Protein AF-A0A0G1XEK3-F1 (afdb_monomer)

Solvent-accessible surface area (backbone atoms only — not comparable to full-atom values): 12224 Å² total; per-residue (Å²): 135,78,87,77,74,72,59,85,31,57,72,28,75,75,53,71,53,85,56,25,39,34,31,36,17,42,68,18,46,36,40,68,49,32,48,51,49,47,54,54,56,65,70,50,75,64,71,85,76,84,85,78,85,91,75,97,82,82,87,83,89,80,87,77,75,81,71,88,78,70,50,39,30,34,36,35,28,33,24,29,62,81,84,71,80,51,66,65,38,64,69,46,43,75,76,37,37,36,31,37,31,34,32,60,35,65,28,35,57,47,50,52,64,80,41,51,82,59,68,56,83,59,74,87,79,74,68,72,90,79,58,90,80,84,86,81,90,85,88,88,85,92,78,100,68,84,70,50,43,60,44,79,28,82,40,72,61,53,38,50,53,53,48,61,68,76,52,47,71,72,21,30,44,37,37,33,25,32,25,38,41,67,55,100,87,25,88,33,49,62,54,46,37,53,50,49,52,61,53,59,72,75,108

Foldseek 3Di:
DDDPQDDQQCQHFQDADQQATEGGNLVQAALVSVLVSLVVVLVVLPDPPPDDDDDDPPPDDPPPDPVNQDQQEEEEAEDEDPPHDNPVSVVRCVRRHLEYEYADDNVVVVCCVVCVVLVDAPDPPDDPVVDDDDDDDDDDDDDDDGRYYYHYDHDPLVSVVVSVVPHDNSHYYYYNHNRFPPDDHAPGSVRVSVVNSVSVVVD

Radius of gyration: 18.72 Å; Cα contacts (8 Å, |Δi|>4): 302; chains: 1; bounding box: 53×63×35 Å

Structure (mmCIF, N/CA/C/O backbone):
data_AF-A0A0G1XEK3-F1
#
_entry.id   AF-A0A0G1XEK3-F1
#
loop_
_atom_site.group_PDB
_atom_site.id
_atom_site.type_symbol
_atom_site.label_atom_id
_atom_site.label_alt_id
_atom_site.label_comp_id
_atom_site.label_asym_id
_atom_site.label_entity_id
_atom_site.label_seq_id
_atom_site.pdbx_PDB_ins_code
_atom_site.Cartn_x
_atom_site.Cartn_y
_atom_site.Cartn_z
_atom_site.occupancy
_atom_site.B_iso_or_equiv
_atom_site.auth_seq_id
_atom_site.auth_comp_id
_atom_site.auth_asym_id
_atom_site.auth_atom_id
_atom_site.pdbx_PDB_model_num
ATOM 1 N N . MET A 1 1 ? -6.254 -32.160 7.750 1.00 41.72 1 MET A N 1
ATOM 2 C CA . MET A 1 1 ? -6.238 -30.912 6.961 1.00 41.72 1 MET A CA 1
ATOM 3 C C . MET A 1 1 ? -5.470 -29.915 7.788 1.00 41.72 1 MET A C 1
ATOM 5 O O . MET A 1 1 ? -6.004 -29.391 8.754 1.00 41.72 1 MET A O 1
ATOM 9 N N . GLU A 1 2 ? -4.176 -29.837 7.516 1.00 45.12 2 GLU A N 1
ATOM 10 C CA . GLU A 1 2 ? -3.229 -29.045 8.291 1.00 45.12 2 GLU A CA 1
ATOM 11 C C . GLU A 1 2 ? -3.444 -27.556 8.010 1.00 45.12 2 GLU A C 1
ATOM 13 O O . GLU A 1 2 ? -3.823 -27.168 6.904 1.00 45.12 2 GLU A O 1
ATOM 18 N N . ASP A 1 3 ? -3.258 -26.759 9.055 1.00 49.53 3 ASP A N 1
ATOM 19 C CA . ASP A 1 3 ? -3.422 -25.311 9.140 1.00 49.53 3 ASP A CA 1
ATOM 20 C C . ASP A 1 3 ? -2.664 -24.599 7.998 1.00 49.53 3 ASP A C 1
ATOM 22 O O . ASP A 1 3 ? -1.474 -24.296 8.105 1.00 49.53 3 ASP A O 1
ATOM 26 N N . PHE A 1 4 ? -3.324 -24.359 6.858 1.00 47.00 4 PHE A N 1
ATOM 27 C CA . PHE A 1 4 ? -2.723 -23.583 5.775 1.00 47.00 4 PHE A CA 1
ATOM 28 C C . PHE A 1 4 ? -2.677 -22.114 6.202 1.00 47.00 4 PHE A C 1
ATOM 30 O O . PHE A 1 4 ? -3.604 -21.337 5.960 1.00 47.00 4 PHE A O 1
ATOM 37 N N . LYS A 1 5 ? -1.578 -21.726 6.851 1.00 57.31 5 LYS A N 1
ATOM 38 C CA . LYS A 1 5 ? -1.181 -20.323 6.970 1.00 57.31 5 LYS A CA 1
ATOM 39 C C . LYS A 1 5 ? -1.059 -19.776 5.548 1.00 57.31 5 LYS A C 1
ATOM 41 O O . LYS A 1 5 ? -0.304 -20.317 4.747 1.00 57.31 5 LYS A O 1
ATOM 46 N N . GLY A 1 6 ? -1.849 -18.752 5.223 1.00 66.81 6 GLY A N 1
ATOM 47 C CA . GLY A 1 6 ? -1.835 -18.118 3.904 1.00 66.81 6 GLY A CA 1
ATOM 48 C C . GLY A 1 6 ? -0.426 -17.712 3.456 1.00 66.81 6 GLY A C 1
ATOM 49 O O . GLY A 1 6 ? 0.501 -17.628 4.258 1.00 66.81 6 GLY A O 1
ATOM 50 N N . VAL A 1 7 ? -0.263 -17.460 2.158 1.00 81.38 7 VAL A N 1
ATOM 51 C CA . VAL A 1 7 ? 1.047 -17.132 1.582 1.00 81.38 7 VAL A CA 1
ATOM 52 C C . VAL A 1 7 ? 1.537 -15.785 2.137 1.00 81.38 7 VAL A C 1
ATOM 54 O O . VAL A 1 7 ? 0.834 -14.786 1.946 1.00 81.38 7 VAL A O 1
ATOM 57 N N . PRO A 1 8 ? 2.724 -15.725 2.776 1.00 86.31 8 PRO A N 1
ATOM 58 C CA . PRO A 1 8 ? 3.291 -14.474 3.267 1.00 86.31 8 PRO A CA 1
ATOM 59 C C . PRO A 1 8 ? 3.338 -13.411 2.171 1.00 86.31 8 PRO A C 1
ATOM 61 O O . PRO A 1 8 ? 3.682 -13.697 1.017 1.00 86.31 8 PRO A O 1
ATOM 64 N N . GLY A 1 9 ? 2.960 -12.185 2.522 1.00 84.38 9 GLY A N 1
ATOM 65 C CA . GLY A 1 9 ? 2.996 -11.068 1.587 1.00 84.38 9 GLY A CA 1
ATOM 66 C C . GLY A 1 9 ? 1.911 -11.035 0.504 1.00 84.38 9 GLY A C 1
ATOM 67 O O . GLY A 1 9 ? 1.994 -10.205 -0.401 1.00 84.38 9 GLY A O 1
ATOM 68 N N . ARG A 1 10 ? 0.905 -11.925 0.549 1.00 90.06 10 ARG A N 1
ATOM 69 C CA . ARG A 1 10 ? -0.275 -11.886 -0.340 1.00 90.06 10 ARG A CA 1
ATOM 70 C C . ARG A 1 10 ? -1.544 -11.650 0.466 1.00 90.06 10 ARG A C 1
ATOM 72 O O . ARG A 1 10 ? -2.107 -12.600 1.010 1.00 90.06 10 ARG A O 1
ATOM 79 N N . LEU A 1 11 ? -2.001 -10.398 0.524 1.00 90.00 11 LEU A N 1
ATOM 80 C CA . LEU A 1 11 ? -3.122 -9.969 1.376 1.00 90.00 11 LEU A CA 1
ATOM 81 C C . LEU A 1 11 ? -3.048 -10.568 2.795 1.00 90.00 11 LEU A C 1
ATOM 83 O O . LEU A 1 11 ? -4.054 -10.969 3.387 1.00 90.00 11 LEU A O 1
ATOM 87 N N . GLU A 1 12 ? -1.835 -10.653 3.332 1.00 92.69 12 GLU A N 1
ATOM 88 C CA . GLU A 1 12 ? -1.537 -11.286 4.605 1.00 92.69 12 GLU A CA 1
ATOM 89 C C . GLU A 1 12 ? -2.033 -10.385 5.736 1.00 92.69 12 GLU A C 1
ATOM 91 O O . GLU A 1 12 ? -1.562 -9.262 5.916 1.00 92.69 12 GLU A O 1
ATOM 96 N N . TYR A 1 13 ? -3.002 -10.865 6.511 1.00 93.12 13 TYR A N 1
ATOM 97 C CA . TYR A 1 13 ? -3.427 -10.166 7.718 1.00 93.12 13 TYR A CA 1
ATOM 98 C C . TYR A 1 13 ? -2.336 -10.277 8.787 1.00 93.12 13 TYR A C 1
ATOM 100 O O . TYR A 1 13 ? -2.010 -11.381 9.218 1.00 93.12 13 TYR A O 1
ATOM 108 N N . LEU A 1 14 ? -1.813 -9.136 9.242 1.00 92.50 14 LEU A N 1
ATOM 109 C CA . LEU A 1 14 ? -0.774 -9.105 10.270 1.00 92.50 14 LEU A CA 1
ATOM 110 C C . LEU A 1 14 ? -1.375 -9.033 11.673 1.00 92.50 14 LEU A C 1
ATOM 112 O O . LEU A 1 14 ? -1.142 -9.901 12.511 1.00 92.50 14 LEU A O 1
ATOM 116 N N . LYS A 1 15 ? -2.130 -7.964 11.952 1.00 93.19 15 LYS A N 1
ATOM 117 C CA . LYS A 1 15 ? -2.723 -7.705 13.269 1.00 93.19 15 LYS A CA 1
ATOM 118 C C . LYS A 1 15 ? -3.795 -6.619 13.210 1.00 93.19 15 LYS A C 1
ATOM 120 O O . LYS A 1 15 ? -3.960 -5.927 12.205 1.00 93.19 15 LYS A O 1
ATOM 125 N N . THR A 1 16 ? -4.489 -6.453 14.334 1.00 94.00 16 THR A N 1
ATOM 126 C CA . THR A 1 16 ? -5.371 -5.314 14.593 1.00 94.00 16 THR A CA 1
ATOM 127 C C . THR A 1 16 ? -4.769 -4.459 15.700 1.00 94.00 16 THR A C 1
ATOM 129 O O . THR A 1 16 ? -4.468 -4.972 16.776 1.00 94.00 16 THR A O 1
ATOM 132 N N . VAL A 1 17 ? -4.620 -3.158 15.457 1.00 91.88 17 VAL A N 1
ATOM 133 C CA . VAL A 1 17 ? -4.128 -2.177 16.437 1.00 91.88 17 VAL A CA 1
ATOM 134 C C . VAL A 1 17 ? -5.199 -1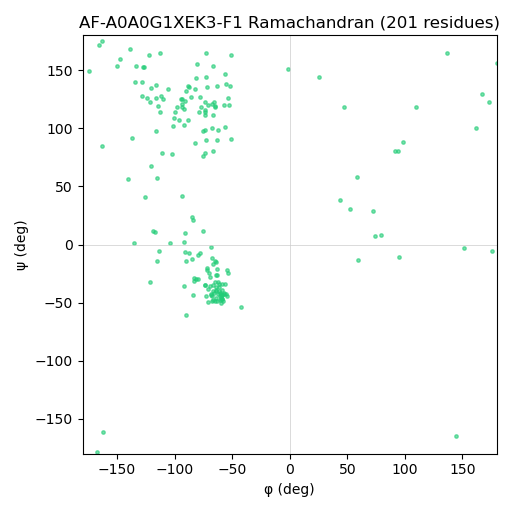.113 16.608 1.00 91.88 17 VAL A C 1
ATOM 136 O O . VAL A 1 17 ? -5.612 -0.501 15.632 1.00 91.88 17 VAL A O 1
ATOM 139 N N . ARG A 1 18 ? -5.696 -0.897 17.834 1.00 91.38 18 ARG A N 1
ATOM 140 C CA . ARG A 1 18 ? -6.742 0.113 18.125 1.00 91.38 18 ARG A CA 1
ATOM 141 C C . ARG A 1 18 ? -7.996 -0.013 17.232 1.00 91.38 18 ARG A C 1
ATOM 143 O O . ARG A 1 18 ? -8.678 0.965 16.944 1.00 91.38 18 ARG A O 1
ATOM 150 N N . GLY A 1 19 ? -8.315 -1.236 16.797 1.00 89.44 19 GLY A N 1
ATOM 151 C CA . GLY A 1 19 ? -9.434 -1.517 15.891 1.00 89.44 19 GLY A CA 1
ATOM 152 C C . GLY A 1 19 ? -9.165 -1.232 14.407 1.00 89.44 19 GLY A C 1
ATOM 153 O O . GLY A 1 19 ? -10.101 -1.315 13.614 1.00 89.44 19 GLY A O 1
ATOM 154 N N . VAL A 1 20 ? -7.922 -0.921 14.034 1.00 92.94 20 VAL A N 1
ATOM 155 C CA . VAL A 1 20 ? -7.434 -0.788 12.653 1.00 92.94 20 VAL A CA 1
ATOM 156 C C . VAL A 1 20 ? -6.824 -2.116 12.221 1.00 92.94 20 VAL A C 1
ATOM 158 O O . VAL A 1 20 ? -5.935 -2.628 12.903 1.00 92.94 20 VAL A O 1
ATOM 161 N N . ARG A 1 21 ? -7.284 -2.684 11.104 1.00 94.50 21 ARG A N 1
ATOM 162 C CA . ARG A 1 21 ? -6.722 -3.931 10.554 1.00 94.50 21 ARG A CA 1
ATOM 163 C C . ARG A 1 21 ? -5.548 -3.616 9.635 1.00 94.50 21 ARG A C 1
ATOM 165 O O . ARG A 1 21 ? -5.666 -2.731 8.795 1.00 94.50 21 ARG A O 1
ATOM 172 N N . ILE A 1 22 ? -4.452 -4.358 9.754 1.00 95.31 22 ILE A N 1
ATOM 173 C CA . ILE A 1 22 ? -3.238 -4.129 8.964 1.00 95.31 22 ILE A CA 1
ATOM 174 C C . ILE A 1 22 ? -2.974 -5.342 8.069 1.00 95.31 22 ILE A C 1
ATOM 176 O O . ILE A 1 22 ? -2.898 -6.469 8.566 1.00 95.31 22 ILE A O 1
ATOM 180 N N . TYR A 1 23 ? -2.831 -5.102 6.763 1.00 94.88 23 TYR A N 1
ATOM 181 C CA . TYR A 1 23 ? -2.564 -6.125 5.751 1.00 94.88 23 TYR A CA 1
ATOM 182 C C . TYR A 1 23 ? -1.253 -5.853 5.011 1.00 94.88 23 TYR A C 1
ATOM 184 O O . TYR A 1 23 ? -0.991 -4.727 4.580 1.00 94.88 23 TYR A O 1
ATOM 192 N N . ASN A 1 24 ? -0.461 -6.907 4.839 1.00 93.69 24 ASN A N 1
ATOM 193 C CA . ASN A 1 24 ? 0.748 -6.933 4.031 1.00 93.69 24 ASN A CA 1
ATOM 194 C C . ASN A 1 24 ? 0.455 -7.575 2.669 1.00 93.69 24 ASN A C 1
ATOM 196 O O . ASN A 1 24 ? 0.161 -8.766 2.580 1.00 93.69 24 ASN A O 1
ATOM 200 N N . ASP A 1 25 ? 0.553 -6.783 1.609 1.00 93.00 25 ASP A N 1
ATOM 201 C CA . ASP A 1 25 ? 0.461 -7.226 0.219 1.00 93.00 25 ASP A CA 1
ATOM 202 C C . ASP A 1 25 ? 1.697 -6.765 -0.570 1.00 93.00 25 ASP A C 1
ATOM 204 O O . ASP A 1 25 ? 1.613 -6.301 -1.706 1.00 93.00 25 ASP A O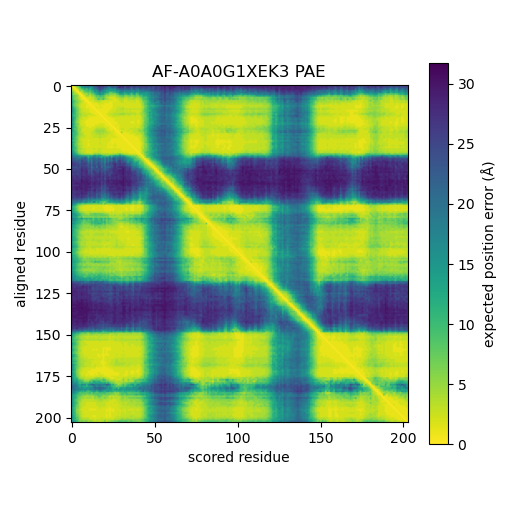 1
ATOM 208 N N . ASN A 1 26 ? 2.882 -6.859 0.046 1.00 90.62 26 ASN A N 1
ATOM 209 C CA . ASN A 1 26 ? 4.156 -6.468 -0.569 1.00 90.62 26 ASN A CA 1
ATOM 210 C C . ASN A 1 26 ? 4.427 -7.161 -1.919 1.00 90.62 26 ASN A C 1
ATOM 212 O O . ASN A 1 26 ? 5.221 -6.636 -2.701 1.00 90.62 26 ASN A O 1
ATOM 216 N N . ASN A 1 27 ? 3.801 -8.306 -2.204 1.00 89.81 27 ASN A N 1
ATOM 217 C CA . ASN A 1 27 ? 3.953 -9.023 -3.468 1.00 89.81 27 ASN A CA 1
ATOM 218 C C . ASN A 1 27 ? 3.144 -8.385 -4.612 1.00 89.81 27 ASN A C 1
ATOM 220 O O . ASN A 1 27 ? 3.312 -8.776 -5.768 1.00 89.81 27 ASN A O 1
ATOM 224 N N . ALA A 1 28 ? 2.296 -7.389 -4.333 1.00 88.62 28 ALA A N 1
ATOM 225 C CA . ALA A 1 28 ? 1.617 -6.591 -5.347 1.00 88.62 28 ALA A CA 1
ATOM 226 C C . ALA A 1 28 ? 2.589 -5.609 -6.016 1.00 88.62 28 ALA A C 1
ATOM 228 O O . ALA A 1 28 ? 2.628 -4.416 -5.717 1.00 88.62 28 ALA A O 1
ATOM 229 N N . THR A 1 29 ? 3.399 -6.120 -6.944 1.00 87.00 29 THR A N 1
ATOM 230 C CA . THR A 1 29 ? 4.362 -5.336 -7.736 1.00 87.00 29 THR A CA 1
ATOM 231 C C . THR A 1 29 ? 3.785 -4.821 -9.056 1.00 87.00 29 THR A C 1
ATOM 233 O O . THR A 1 29 ? 4.549 -4.380 -9.914 1.00 87.00 29 THR A O 1
ATOM 236 N N . THR A 1 30 ? 2.469 -4.939 -9.258 1.00 89.50 30 THR A N 1
ATOM 237 C CA . THR A 1 30 ? 1.759 -4.451 -10.447 1.00 89.50 30 THR A CA 1
ATOM 238 C C . THR A 1 30 ? 0.492 -3.682 -10.055 1.00 89.50 30 THR A C 1
ATOM 240 O O . THR A 1 30 ? -0.099 -3.968 -9.006 1.00 89.50 30 THR A O 1
ATOM 243 N N . PRO A 1 31 ? 0.021 -2.743 -10.898 1.00 89.50 31 PRO A N 1
ATOM 244 C CA . PRO A 1 31 ? -1.216 -2.003 -10.657 1.00 89.50 31 PRO A CA 1
ATOM 245 C C . PRO A 1 31 ? -2.438 -2.912 -10.496 1.00 89.50 31 PRO A C 1
ATOM 247 O O . PRO A 1 31 ? -3.237 -2.710 -9.584 1.00 89.50 31 PRO A O 1
ATOM 250 N N . ASP A 1 32 ? -2.561 -3.948 -11.333 1.00 90.50 32 ASP A N 1
ATOM 251 C CA . ASP A 1 32 ? -3.685 -4.891 -11.288 1.00 90.50 32 ASP A CA 1
ATOM 252 C C . ASP A 1 32 ? -3.734 -5.693 -9.981 1.00 90.50 32 ASP A C 1
ATOM 254 O O . ASP A 1 32 ? -4.820 -5.932 -9.448 1.00 90.50 32 ASP A O 1
ATOM 258 N N . ALA A 1 33 ? -2.574 -6.063 -9.424 1.00 91.88 33 ALA A N 1
ATOM 259 C CA . ALA A 1 33 ? -2.507 -6.740 -8.130 1.00 91.88 33 ALA A CA 1
ATOM 260 C C . ALA A 1 33 ? -3.025 -5.831 -7.006 1.00 91.88 33 ALA A C 1
ATOM 262 O O . ALA A 1 33 ? -3.896 -6.238 -6.236 1.00 91.88 33 ALA A O 1
ATOM 263 N N . THR A 1 34 ? -2.591 -4.566 -6.985 1.00 92.94 34 THR A N 1
ATOM 264 C CA . THR A 1 34 ? -3.097 -3.574 -6.026 1.00 92.94 34 THR A CA 1
ATOM 265 C C . THR A 1 34 ? -4.600 -3.331 -6.198 1.00 92.94 34 THR A C 1
ATOM 267 O O . THR A 1 34 ? -5.330 -3.248 -5.213 1.00 92.94 34 THR A O 1
ATOM 270 N N . ILE A 1 35 ? -5.116 -3.275 -7.431 1.00 92.69 35 ILE A N 1
ATOM 271 C CA . ILE A 1 35 ? -6.563 -3.160 -7.690 1.00 92.69 35 ILE A CA 1
ATOM 272 C C . ILE A 1 35 ? -7.325 -4.363 -7.117 1.00 92.69 35 ILE A C 1
ATOM 274 O O . ILE A 1 35 ? -8.370 -4.189 -6.481 1.00 92.69 35 ILE A O 1
ATOM 278 N N . ALA A 1 36 ? -6.818 -5.582 -7.322 1.00 92.44 36 ALA A N 1
ATOM 279 C CA . ALA A 1 36 ? -7.425 -6.791 -6.775 1.00 92.44 36 ALA A CA 1
ATOM 280 C C . ALA A 1 36 ? -7.458 -6.754 -5.238 1.00 92.44 36 ALA A C 1
ATOM 282 O O . ALA A 1 36 ? -8.491 -7.071 -4.641 1.00 92.44 36 ALA A O 1
ATOM 283 N N . ALA A 1 37 ? -6.378 -6.284 -4.609 1.00 92.38 37 ALA A N 1
ATOM 284 C CA . ALA A 1 37 ? -6.288 -6.095 -3.166 1.00 92.38 37 ALA A CA 1
ATOM 285 C C . ALA A 1 37 ? -7.327 -5.099 -2.633 1.00 92.38 37 ALA A C 1
ATOM 287 O O . ALA A 1 37 ? -8.065 -5.411 -1.692 1.00 92.38 37 ALA A O 1
ATOM 288 N N . LEU A 1 38 ? -7.452 -3.934 -3.281 1.00 91.12 38 LEU A N 1
ATOM 289 C CA . LEU A 1 38 ? -8.452 -2.921 -2.934 1.00 91.12 38 LEU A CA 1
ATOM 290 C C . LEU A 1 38 ? -9.873 -3.494 -3.003 1.00 91.12 38 LEU A C 1
ATOM 292 O O . LEU A 1 38 ? -10.635 -3.382 -2.045 1.00 91.12 38 LEU A O 1
ATOM 296 N N . ARG A 1 39 ? -10.222 -4.180 -4.096 1.00 90.81 39 ARG A N 1
ATOM 297 C CA . ARG A 1 39 ? -11.556 -4.784 -4.272 1.00 90.81 39 ARG A CA 1
ATOM 298 C C . ARG A 1 39 ? -11.842 -5.888 -3.253 1.00 90.81 39 ARG A C 1
ATOM 300 O O . ARG A 1 39 ? -12.959 -5.975 -2.731 1.00 90.81 39 ARG A O 1
ATOM 307 N N . ALA A 1 40 ? -10.847 -6.719 -2.950 1.00 89.75 40 ALA A N 1
ATOM 308 C CA . ALA A 1 40 ? -10.979 -7.797 -1.977 1.00 89.75 40 ALA A CA 1
ATOM 309 C C . ALA A 1 40 ? -11.245 -7.261 -0.563 1.00 89.75 40 ALA A C 1
ATOM 311 O O . ALA A 1 40 ? -12.062 -7.824 0.163 1.00 89.75 40 ALA A O 1
ATOM 312 N N . LEU A 1 41 ? -10.594 -6.165 -0.170 1.00 88.12 41 LEU A N 1
ATOM 313 C CA . LEU A 1 41 ? -10.751 -5.591 1.168 1.00 88.12 41 LEU A CA 1
ATOM 314 C C . LEU A 1 41 ? -11.984 -4.690 1.295 1.00 88.12 41 LEU A C 1
ATOM 316 O O . LEU A 1 41 ? -12.619 -4.690 2.349 1.00 88.12 41 LEU A O 1
ATOM 320 N N . SER A 1 42 ? -12.388 -4.010 0.220 1.00 82.94 42 SER A N 1
ATOM 321 C CA . SER A 1 42 ? -13.629 -3.225 0.192 1.00 82.94 42 SER A CA 1
ATOM 322 C C . SER A 1 42 ? -14.887 -4.092 0.292 1.00 82.94 42 SER A C 1
ATOM 324 O O . SER A 1 42 ? -15.860 -3.694 0.928 1.00 82.94 42 SER A O 1
ATOM 326 N N . SER A 1 43 ? -14.874 -5.296 -0.289 1.00 69.62 43 SER A N 1
ATOM 327 C CA . SER A 1 43 ? -16.001 -6.242 -0.211 1.00 69.62 43 SER A CA 1
ATOM 328 C C . SER A 1 43 ? -16.047 -7.019 1.114 1.00 69.62 43 SER A C 1
ATOM 330 O O . SER A 1 43 ? -17.128 -7.344 1.603 1.00 69.62 43 SER A O 1
ATOM 332 N N . LYS A 1 44 ? -14.893 -7.259 1.752 1.00 57.12 44 LYS A N 1
ATOM 333 C CA . LYS A 1 44 ? -14.754 -8.000 3.024 1.00 57.12 44 LYS A CA 1
ATOM 334 C C . LYS A 1 44 ? -14.954 -7.155 4.292 1.00 57.12 44 LYS A C 1
ATOM 336 O O . LYS A 1 44 ? -14.493 -7.530 5.372 1.00 57.12 44 LYS A O 1
ATOM 341 N N . SER A 1 45 ? -15.668 -6.029 4.223 1.00 48.94 45 SER A N 1
ATOM 342 C CA . SER A 1 45 ? -16.031 -5.270 5.436 1.00 48.94 45 SER A CA 1
ATOM 343 C C . SER A 1 45 ? -17.044 -6.005 6.337 1.00 48.94 45 SER A C 1
ATOM 345 O O . SER A 1 45 ? -17.351 -5.547 7.435 1.00 48.94 45 SER A O 1
ATOM 347 N N . GLN A 1 46 ? -17.510 -7.192 5.931 1.00 41.41 46 GLN A N 1
ATOM 348 C CA . GLN A 1 46 ? -18.090 -8.167 6.851 1.00 41.41 46 GLN A CA 1
ATOM 349 C C . GLN A 1 46 ? -16.979 -9.062 7.405 1.00 41.41 46 GLN A C 1
ATOM 351 O O . GLN A 1 46 ? -16.416 -9.896 6.697 1.00 41.41 46 GLN A O 1
ATOM 356 N N . ALA A 1 47 ? -16.632 -8.863 8.677 1.00 40.41 47 ALA A N 1
ATOM 357 C CA . ALA A 1 47 ? -15.780 -9.798 9.399 1.00 40.41 47 ALA A CA 1
ATOM 358 C C . ALA A 1 47 ? -16.398 -11.213 9.367 1.00 40.41 47 ALA A C 1
ATOM 360 O O . ALA A 1 47 ? -17.625 -11.340 9.414 1.00 40.41 47 ALA A O 1
ATOM 361 N N . PRO A 1 48 ? -15.590 -12.286 9.334 1.00 37.50 48 PRO A N 1
ATOM 362 C CA . PRO A 1 48 ? -16.106 -13.619 9.588 1.00 37.50 48 PRO A CA 1
ATOM 363 C C . PRO A 1 48 ? -16.561 -13.690 11.052 1.00 37.50 48 PRO A C 1
ATOM 365 O O . PRO A 1 48 ? -15.743 -13.653 11.971 1.00 37.50 48 PRO A O 1
ATOM 368 N N . ASN A 1 49 ? -17.874 -13.796 11.272 1.00 35.19 49 ASN A N 1
ATOM 369 C CA . ASN A 1 49 ? -18.439 -14.249 12.541 1.00 35.19 49 ASN A CA 1
ATOM 370 C C . ASN A 1 49 ? -17.982 -15.695 12.775 1.00 35.19 49 ASN A C 1
ATOM 372 O O . ASN A 1 49 ? -18.646 -16.650 12.371 1.00 35.19 49 ASN A O 1
ATOM 376 N N . HIS A 1 50 ? -16.837 -15.879 13.427 1.00 43.03 50 HIS A N 1
ATOM 377 C CA . HIS A 1 50 ? -16.505 -17.171 14.003 1.00 43.03 50 HIS A CA 1
ATOM 378 C C . HIS A 1 50 ? -17.395 -17.354 15.245 1.00 43.03 50 HIS A C 1
ATOM 380 O O . HIS A 1 50 ? -17.215 -16.658 16.240 1.00 43.03 50 HIS A O 1
ATOM 386 N N . LYS A 1 51 ? -18.335 -18.309 15.151 1.00 46.38 51 LYS A N 1
ATOM 387 C CA . LYS A 1 51 ? -19.394 -18.717 16.109 1.00 46.38 51 LYS A CA 1
ATOM 388 C C . LYS A 1 51 ? -20.774 -18.059 15.926 1.00 46.38 51 LYS A C 1
ATOM 390 O O . LYS A 1 51 ? -21.172 -17.213 16.713 1.00 46.38 51 LYS A O 1
ATOM 395 N N . GLN A 1 52 ? -21.560 -18.579 14.980 1.00 38.81 52 GLN A N 1
ATOM 396 C CA . GLN A 1 52 ? -22.979 -18.898 15.226 1.00 38.81 52 GLN A CA 1
ATOM 397 C C . GLN A 1 52 ? -23.508 -19.852 14.142 1.00 38.81 52 GLN A C 1
ATOM 399 O O . GLN A 1 52 ? -24.087 -19.448 13.140 1.00 38.81 52 GLN A O 1
ATOM 404 N N . ILE A 1 53 ? -23.292 -21.151 14.346 1.00 44.34 53 ILE A N 1
ATOM 405 C CA . ILE A 1 53 ? -24.222 -22.161 13.838 1.00 44.34 53 ILE A CA 1
ATOM 406 C C . ILE A 1 53 ? -25.259 -22.326 14.955 1.00 44.34 53 ILE A C 1
ATOM 408 O O . ILE A 1 53 ? -24.871 -22.411 16.118 1.00 44.34 53 ILE A O 1
ATOM 412 N N . GLN A 1 54 ? -26.539 -22.395 14.570 1.00 45.69 54 GLN A N 1
ATOM 413 C CA . GLN A 1 54 ? -27.743 -22.644 15.386 1.00 45.69 54 GLN A CA 1
ATOM 414 C C . GLN A 1 54 ? -28.463 -21.395 15.942 1.00 45.69 54 GLN A C 1
ATOM 416 O O . GLN A 1 54 ? -28.316 -21.057 17.109 1.00 45.69 54 GLN A O 1
ATOM 421 N N . ASN A 1 55 ? -29.280 -20.718 15.116 1.00 37.12 55 ASN A N 1
ATOM 422 C CA . ASN A 1 55 ? -30.759 -20.735 15.227 1.00 37.12 55 ASN A CA 1
ATOM 423 C C . ASN A 1 55 ? -31.422 -19.726 14.248 1.00 37.12 55 ASN A C 1
ATOM 425 O O . ASN A 1 55 ? -31.171 -18.527 14.362 1.00 37.12 55 ASN A O 1
ATOM 429 N N . PRO A 1 56 ? -32.324 -20.133 13.331 1.00 44.41 56 PRO A N 1
ATOM 430 C CA . PRO A 1 56 ? -32.893 -19.244 12.306 1.00 44.41 56 PRO A CA 1
ATOM 431 C C . PRO A 1 56 ? -34.106 -18.389 12.751 1.00 44.41 56 PRO A C 1
ATOM 433 O O . PRO A 1 56 ? -34.866 -17.936 11.901 1.00 44.41 56 PRO A O 1
ATOM 436 N N . LYS A 1 57 ? -34.332 -18.145 14.053 1.00 42.03 57 LYS A N 1
ATOM 437 C CA . LYS A 1 57 ? -35.563 -17.478 14.556 1.00 42.03 57 LYS A CA 1
ATOM 438 C C . LYS A 1 57 ? -35.393 -16.120 15.260 1.00 42.03 57 LYS A C 1
ATOM 440 O O . LYS A 1 57 ? -36.366 -15.604 15.795 1.00 42.03 57 LYS A O 1
ATOM 445 N N . ALA A 1 58 ? -34.221 -15.487 15.205 1.00 40.94 58 ALA A N 1
ATOM 446 C CA . ALA A 1 58 ? -34.017 -14.121 15.713 1.00 40.94 58 ALA A CA 1
ATOM 447 C C . ALA A 1 58 ? -33.662 -13.146 14.574 1.00 40.94 58 ALA A C 1
ATOM 449 O O . ALA A 1 58 ? -32.609 -12.513 14.565 1.00 40.94 58 ALA A O 1
ATOM 450 N N . LEU A 1 59 ? -34.536 -13.060 13.572 1.00 43.88 59 LEU A N 1
ATOM 451 C CA . LEU A 1 59 ? -34.405 -12.147 12.439 1.00 43.88 59 LEU A CA 1
ATOM 452 C C . LEU A 1 59 ? -35.341 -10.950 12.657 1.00 43.88 59 LEU A C 1
ATOM 454 O O . LEU A 1 59 ? -36.436 -10.965 12.119 1.00 43.88 59 LEU A O 1
ATOM 458 N N . ASN A 1 60 ? -34.958 -9.994 13.515 1.00 50.28 60 ASN A N 1
ATOM 459 C CA . ASN A 1 60 ? -35.422 -8.589 13.561 1.00 50.28 60 ASN A CA 1
ATOM 460 C C . ASN A 1 60 ? -35.093 -7.977 14.935 1.00 50.28 60 ASN A C 1
ATOM 462 O O . ASN A 1 60 ? -35.828 -8.234 15.879 1.00 50.28 60 ASN A O 1
ATOM 466 N N . ALA A 1 61 ? -34.008 -7.190 15.044 1.00 45.53 61 ALA A N 1
ATOM 467 C CA . ALA A 1 61 ? -33.865 -6.103 16.043 1.00 45.53 61 ALA A CA 1
ATOM 468 C C . ALA A 1 61 ? -32.498 -5.381 16.058 1.00 45.53 61 ALA A C 1
ATOM 470 O O . ALA A 1 61 ? -32.379 -4.403 16.778 1.00 45.53 61 ALA A O 1
ATOM 471 N N . ASN A 1 62 ? -31.470 -5.778 15.295 1.00 37.31 62 ASN A N 1
ATOM 472 C CA . ASN A 1 62 ? -30.187 -5.043 15.281 1.00 37.31 62 ASN A CA 1
ATOM 473 C C . ASN A 1 62 ? -29.574 -4.950 13.878 1.00 37.31 62 ASN A C 1
ATOM 475 O O . ASN A 1 62 ? -28.442 -5.354 13.630 1.00 37.31 62 ASN A O 1
ATOM 479 N N . ARG A 1 63 ? -30.341 -4.393 12.937 1.00 41.62 63 ARG A N 1
ATOM 480 C CA . ARG A 1 63 ? -29.826 -3.906 11.647 1.00 41.62 63 ARG A CA 1
ATOM 481 C C . ARG A 1 63 ? -29.489 -2.413 11.751 1.00 41.62 63 ARG A C 1
ATOM 483 O O . ARG A 1 63 ? -29.843 -1.635 10.871 1.00 41.62 63 ARG A O 1
ATOM 490 N N . SER A 1 64 ? -28.875 -1.985 12.854 1.00 34.91 64 SER A N 1
ATOM 491 C CA . SER A 1 64 ? -28.390 -0.614 12.985 1.00 34.91 64 SER A CA 1
ATOM 492 C C . SER A 1 64 ? -27.064 -0.486 12.229 1.00 34.91 64 SER A C 1
ATOM 494 O O . SER A 1 64 ? -26.073 -1.141 12.532 1.00 34.91 64 SER A O 1
ATOM 496 N N . THR A 1 65 ? -27.117 0.327 11.172 1.00 41.25 65 THR A N 1
ATOM 497 C CA . THR A 1 65 ? -25.983 0.988 10.508 1.00 41.25 65 THR A CA 1
ATOM 498 C C . THR A 1 65 ? -24.872 0.089 9.946 1.00 41.25 65 THR A C 1
ATOM 500 O O . THR A 1 65 ? -23.684 0.288 10.199 1.00 41.25 65 THR A O 1
ATOM 503 N N . LEU A 1 66 ? -25.229 -0.823 9.033 1.00 43.00 66 LEU A N 1
ATOM 504 C CA . LEU A 1 66 ? -24.275 -1.245 7.998 1.00 43.00 66 LEU A CA 1
ATOM 505 C C . LEU A 1 66 ? -23.929 -0.009 7.155 1.00 43.00 66 LEU A C 1
ATOM 507 O O . LEU A 1 66 ? -24.698 0.431 6.307 1.00 43.00 66 LEU A O 1
ATOM 511 N N . ASN A 1 67 ? -22.794 0.605 7.469 1.00 44.75 67 ASN A N 1
ATOM 512 C CA . ASN A 1 67 ? -22.263 1.776 6.791 1.00 44.75 67 ASN A CA 1
ATOM 513 C C . ASN A 1 67 ? -21.677 1.333 5.435 1.00 44.75 67 ASN A C 1
ATOM 515 O O . ASN A 1 67 ? -20.471 1.148 5.291 1.00 44.75 67 ASN A O 1
ATOM 519 N N . THR A 1 68 ? -22.554 1.072 4.461 1.00 47.03 68 THR A N 1
ATOM 520 C CA . THR A 1 68 ? -22.252 0.428 3.165 1.00 47.03 68 THR A CA 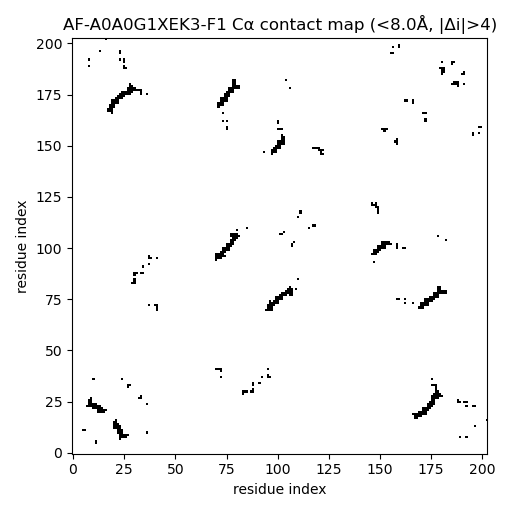1
ATOM 521 C C . THR A 1 68 ? -21.538 1.344 2.152 1.00 47.03 68 THR A C 1
ATOM 523 O O . THR A 1 68 ? -21.397 0.981 0.992 1.00 47.03 68 THR A O 1
ATOM 526 N N . GLY A 1 69 ? -21.041 2.516 2.557 1.00 50.31 69 GLY A N 1
ATOM 527 C CA . GLY A 1 69 ? -20.365 3.460 1.650 1.00 50.31 69 GLY A CA 1
ATOM 528 C C . GLY A 1 69 ? -19.069 4.074 2.178 1.00 50.31 69 GLY A C 1
ATOM 529 O O . GLY A 1 69 ? -18.470 4.906 1.499 1.00 50.31 69 GLY A O 1
ATOM 530 N N . ALA A 1 70 ? -18.622 3.713 3.383 1.00 61.41 70 ALA A N 1
ATOM 531 C CA . ALA A 1 70 ? -17.430 4.327 3.955 1.00 61.41 70 ALA A CA 1
ATOM 532 C C . ALA A 1 70 ? -16.165 3.742 3.308 1.00 61.41 70 ALA A C 1
ATOM 534 O O . ALA A 1 70 ? -15.891 2.550 3.433 1.00 61.41 70 ALA A O 1
ATOM 535 N N . LYS A 1 71 ? -15.372 4.589 2.647 1.00 70.19 71 LYS A N 1
ATOM 536 C CA . LYS A 1 71 ? -14.003 4.248 2.242 1.00 70.19 71 LYS A CA 1
ATOM 537 C C . LYS A 1 71 ? -13.182 4.046 3.511 1.00 70.19 71 LYS A C 1
ATOM 539 O O . LYS A 1 71 ? -13.068 4.965 4.318 1.00 70.19 71 LYS A O 1
ATOM 544 N N . ARG A 1 72 ? -1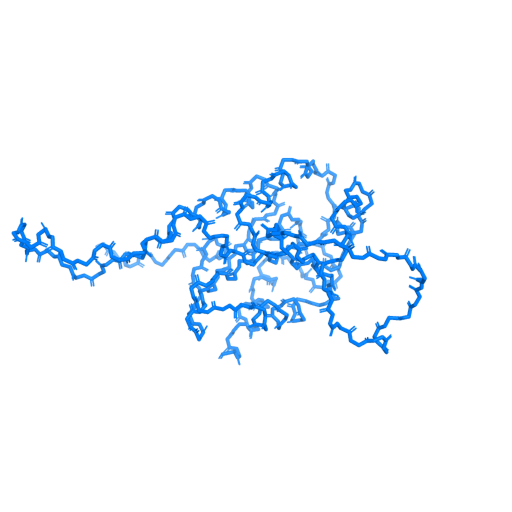2.656 2.838 3.708 1.00 85.50 72 ARG A N 1
ATOM 545 C CA . ARG A 1 72 ? -11.943 2.444 4.938 1.00 85.50 72 ARG A CA 1
ATOM 546 C C . ARG A 1 72 ? -10.466 2.168 4.719 1.00 85.50 72 ARG A C 1
ATOM 548 O O . ARG A 1 72 ? -9.766 1.903 5.684 1.00 85.50 72 ARG A O 1
ATOM 555 N N . ILE A 1 73 ? -9.993 2.192 3.475 1.00 91.69 73 ILE A N 1
ATOM 556 C CA . ILE A 1 73 ? -8.632 1.761 3.158 1.00 91.69 73 ILE A CA 1
ATOM 557 C C . ILE A 1 73 ? -7.687 2.961 3.155 1.00 91.69 73 ILE A C 1
ATOM 559 O O . ILE A 1 73 ? -7.902 3.928 2.430 1.00 91.69 73 ILE A O 1
ATOM 563 N N . ILE A 1 74 ? -6.619 2.877 3.933 1.00 93.31 74 ILE A N 1
ATOM 564 C CA . ILE A 1 74 ? -5.435 3.725 3.834 1.00 93.31 74 ILE A CA 1
ATOM 565 C C . ILE A 1 74 ? -4.387 2.898 3.096 1.00 93.31 74 ILE A C 1
ATOM 567 O O . ILE A 1 74 ? -3.903 1.888 3.611 1.00 93.31 74 ILE A O 1
ATOM 571 N N . LEU A 1 75 ? -4.107 3.283 1.854 1.00 94.00 75 LEU A N 1
ATOM 572 C CA . LEU A 1 75 ? -3.192 2.562 0.976 1.00 94.00 75 LEU A CA 1
ATOM 573 C C . LEU A 1 75 ? -1.780 3.121 1.132 1.00 94.00 75 LEU A C 1
ATOM 575 O O . LEU A 1 75 ? -1.568 4.302 0.885 1.00 94.00 75 LEU A O 1
ATOM 579 N N . ILE A 1 76 ? -0.817 2.272 1.475 1.00 94.06 76 ILE A N 1
ATOM 580 C CA . ILE A 1 76 ? 0.609 2.573 1.356 1.00 94.06 76 ILE A CA 1
ATOM 581 C C . ILE A 1 76 ? 1.098 1.951 0.050 1.00 94.06 76 ILE A C 1
ATOM 583 O O . ILE A 1 76 ? 1.042 0.728 -0.111 1.00 94.06 76 ILE A O 1
ATOM 587 N N . MET A 1 77 ? 1.579 2.781 -0.872 1.00 91.88 77 MET A N 1
ATOM 588 C CA . MET A 1 77 ? 2.114 2.336 -2.160 1.00 91.88 77 MET A CA 1
ATOM 589 C C . MET A 1 77 ? 3.373 3.114 -2.545 1.00 91.88 77 MET A C 1
ATOM 591 O O . MET A 1 77 ? 3.699 4.112 -1.917 1.00 91.88 77 MET A O 1
ATOM 595 N N . GLY A 1 78 ? 4.100 2.664 -3.562 1.00 86.00 78 GLY A N 1
ATOM 596 C CA . GLY A 1 78 ? 5.341 3.300 -3.997 1.00 86.00 78 GLY A CA 1
ATOM 597 C C . GLY A 1 78 ? 6.435 2.283 -4.289 1.00 86.00 78 GLY A C 1
ATOM 598 O O . GLY A 1 78 ? 6.348 1.106 -3.924 1.00 86.00 78 GLY A O 1
ATOM 599 N N . GLY A 1 79 ? 7.463 2.746 -4.985 1.00 83.12 79 GLY A N 1
ATOM 600 C CA . GLY A 1 79 ? 8.576 1.927 -5.437 1.00 83.12 79 GLY A CA 1
ATOM 601 C C . GLY A 1 79 ? 9.084 2.385 -6.794 1.00 83.12 79 GLY A C 1
ATOM 602 O O . GLY A 1 79 ? 8.781 3.483 -7.263 1.00 83.12 79 GLY A O 1
ATOM 603 N N . THR A 1 80 ? 9.874 1.528 -7.420 1.00 82.25 80 THR A N 1
ATOM 604 C CA . THR A 1 80 ? 10.597 1.865 -8.645 1.00 82.25 80 THR A CA 1
ATOM 605 C C . THR A 1 80 ? 9.708 1.726 -9.872 1.00 82.25 80 THR A C 1
ATOM 607 O O . THR A 1 80 ? 9.008 0.717 -10.032 1.00 82.25 80 THR A O 1
ATOM 610 N N . ASP A 1 81 ? 9.755 2.733 -10.748 1.00 79.38 81 ASP A N 1
ATOM 611 C CA . ASP A 1 81 ? 9.034 2.698 -12.017 1.00 79.38 81 ASP A CA 1
ATOM 612 C C . ASP A 1 81 ? 9.545 1.564 -12.916 1.00 79.38 81 ASP A C 1
ATOM 614 O O . ASP A 1 81 ? 10.747 1.358 -13.076 1.00 79.38 81 ASP A O 1
ATOM 618 N N . LYS A 1 82 ? 8.607 0.852 -13.537 1.00 77.12 82 LYS A N 1
ATOM 619 C CA . LYS A 1 82 ? 8.868 -0.161 -14.567 1.00 77.12 82 LYS A CA 1
ATOM 620 C C . LYS A 1 82 ? 8.212 0.190 -15.907 1.00 77.12 82 LYS A C 1
ATOM 622 O O . LYS A 1 82 ? 8.127 -0.667 -16.780 1.00 77.12 82 LYS A O 1
ATOM 627 N N . GLY A 1 83 ? 7.719 1.420 -16.066 1.00 79.38 83 GLY A N 1
ATOM 628 C CA . GLY A 1 83 ? 6.954 1.834 -17.239 1.00 79.38 83 GLY A CA 1
ATOM 629 C C . GLY A 1 83 ? 5.549 1.229 -17.274 1.00 79.38 83 GLY A C 1
ATOM 630 O O . GLY A 1 83 ? 5.021 0.989 -18.355 1.00 79.38 83 GLY A O 1
ATOM 631 N N . LEU A 1 84 ? 4.965 0.935 -16.108 1.00 80.50 84 LEU A N 1
ATOM 632 C CA . LEU A 1 84 ? 3.623 0.354 -16.013 1.00 80.50 84 LEU A CA 1
ATOM 633 C C . LEU A 1 84 ? 2.554 1.445 -16.142 1.00 80.50 84 LEU A C 1
ATOM 635 O O . LEU A 1 84 ? 2.715 2.538 -15.604 1.00 80.50 84 LEU A O 1
ATOM 639 N N . ASP A 1 85 ? 1.442 1.130 -16.807 1.00 86.00 85 ASP A N 1
ATOM 640 C CA . ASP A 1 85 ? 0.292 2.034 -16.889 1.00 86.00 85 ASP A CA 1
ATOM 641 C C . ASP A 1 85 ? -0.467 2.080 -15.552 1.00 86.00 85 ASP A C 1
ATOM 643 O O . ASP A 1 85 ? -1.074 1.098 -15.112 1.00 86.00 85 ASP A O 1
ATOM 647 N N . MET A 1 86 ? -0.447 3.248 -14.911 1.00 84.81 86 MET A N 1
ATOM 648 C CA . MET A 1 86 ? -1.081 3.492 -13.614 1.00 84.81 86 MET A CA 1
ATOM 649 C C . MET A 1 86 ? -2.522 4.003 -13.733 1.00 84.81 86 MET A C 1
ATOM 651 O O . MET A 1 86 ? -3.217 4.089 -12.719 1.00 84.81 86 MET A O 1
ATOM 655 N N . SER A 1 87 ? -3.011 4.300 -14.942 1.00 85.81 87 SER A N 1
ATOM 656 C CA . SER A 1 87 ? -4.295 4.981 -15.172 1.00 85.81 87 SER A CA 1
ATOM 657 C C . SER A 1 87 ? -5.475 4.262 -14.516 1.00 85.81 87 SER A C 1
ATOM 659 O O . SER A 1 87 ? -6.318 4.881 -13.862 1.00 85.81 87 SER A O 1
ATOM 661 N N . LYS A 1 88 ? -5.513 2.928 -14.626 1.00 87.44 88 LYS A N 1
ATOM 662 C CA . LYS A 1 88 ? -6.562 2.102 -14.008 1.00 87.44 88 LYS A CA 1
ATOM 663 C C . LYS A 1 88 ? -6.510 2.144 -12.486 1.00 87.44 88 LYS A C 1
ATOM 665 O O . LYS A 1 88 ? -7.557 2.227 -11.848 1.00 87.44 88 LYS A O 1
ATOM 670 N N . LEU A 1 89 ? -5.312 2.090 -11.904 1.00 86.62 89 LEU A N 1
ATOM 671 C CA . LEU A 1 89 ? -5.148 2.133 -10.453 1.00 86.62 89 LEU A CA 1
ATOM 672 C C . LEU A 1 89 ? -5.525 3.515 -9.917 1.00 86.62 89 LEU A C 1
ATOM 674 O O . LEU A 1 89 ? -6.286 3.598 -8.957 1.00 86.62 89 LEU A O 1
ATOM 678 N N . VAL A 1 90 ? -5.095 4.588 -10.583 1.00 86.31 90 VAL A N 1
ATOM 679 C CA . VAL A 1 90 ? -5.471 5.968 -10.238 1.00 86.31 90 VAL A CA 1
ATOM 680 C C . VAL A 1 90 ? -6.988 6.168 -10.292 1.00 86.31 90 VAL A C 1
ATOM 682 O O . VAL A 1 90 ? -7.551 6.792 -9.395 1.00 86.31 90 VAL A O 1
ATOM 685 N N . ALA A 1 91 ? -7.676 5.576 -11.272 1.00 84.56 91 ALA A N 1
ATOM 686 C CA . ALA A 1 91 ? -9.137 5.614 -11.357 1.00 84.56 91 ALA A CA 1
ATOM 687 C C . ALA A 1 91 ? -9.847 4.771 -10.276 1.00 84.56 91 ALA A C 1
ATOM 689 O O . ALA A 1 91 ? -11.005 5.032 -9.935 1.00 84.56 91 ALA A O 1
ATOM 690 N N . GLU A 1 92 ? -9.183 3.749 -9.733 1.00 85.38 92 GLU A N 1
ATOM 691 C CA . GLU A 1 92 ? -9.756 2.814 -8.762 1.00 85.38 92 GLU A CA 1
ATOM 692 C C . GLU A 1 92 ? -9.526 3.251 -7.305 1.00 85.38 92 GLU A C 1
ATOM 694 O O . GLU A 1 92 ? -10.426 3.104 -6.476 1.00 85.38 92 GLU A O 1
ATOM 699 N N . ILE A 1 93 ? -8.372 3.857 -7.000 1.00 86.38 93 ILE A N 1
ATOM 700 C CA . ILE A 1 93 ? -8.031 4.449 -5.695 1.00 86.38 93 ILE A CA 1
ATOM 701 C C . ILE A 1 93 ? -9.199 5.247 -5.084 1.00 86.38 93 ILE A C 1
ATOM 703 O O . ILE A 1 93 ? -9.605 4.928 -3.963 1.00 86.38 93 ILE A O 1
ATOM 707 N N . PRO A 1 94 ? -9.818 6.232 -5.771 1.00 82.75 94 PRO A N 1
ATOM 708 C CA . PRO A 1 94 ? -10.857 7.058 -5.166 1.00 82.75 94 PRO A CA 1
ATOM 709 C C . PRO A 1 94 ? -12.141 6.291 -4.847 1.00 82.75 94 PRO A C 1
ATOM 711 O O . PRO A 1 94 ? -12.988 6.852 -4.154 1.00 82.75 94 PRO A O 1
ATOM 714 N N . LYS A 1 95 ? -12.323 5.057 -5.326 1.00 83.81 95 LYS A N 1
ATOM 715 C CA . LYS A 1 95 ? -13.503 4.235 -5.021 1.00 83.81 95 LYS A CA 1
ATOM 716 C C . LYS A 1 95 ? -13.381 3.533 -3.668 1.00 83.81 95 LYS A C 1
ATOM 718 O O . LYS A 1 95 ? -14.394 3.323 -3.012 1.00 83.81 95 LYS A O 1
ATOM 723 N N . HIS A 1 96 ? -12.157 3.223 -3.237 1.00 85.81 96 HIS A N 1
ATOM 724 C CA . HIS A 1 96 ? -11.898 2.349 -2.082 1.00 85.81 96 HIS A CA 1
ATOM 725 C C . HIS A 1 96 ? -11.088 3.025 -0.973 1.00 85.81 96 HIS A C 1
ATOM 727 O O . HIS A 1 96 ? -11.281 2.731 0.210 1.00 85.81 96 HIS A O 1
ATOM 733 N N . CYS A 1 97 ? -10.189 3.937 -1.344 1.00 86.62 97 CYS A N 1
ATOM 734 C CA . CYS A 1 97 ? -9.234 4.540 -0.426 1.00 86.62 97 CYS A CA 1
ATOM 735 C C . CYS A 1 97 ? -9.788 5.809 0.230 1.00 86.62 97 CYS A C 1
ATOM 737 O O . CYS A 1 97 ? -10.307 6.708 -0.437 1.00 86.62 97 CYS A O 1
ATOM 739 N N . LYS A 1 98 ? -9.633 5.878 1.553 1.00 85.44 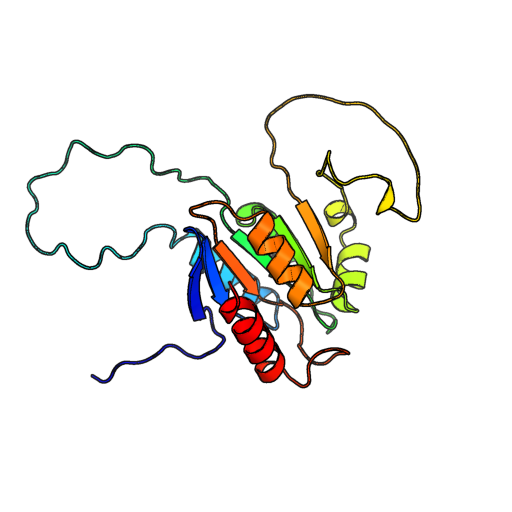98 LYS A N 1
ATOM 740 C CA . LYS A 1 98 ? -9.766 7.085 2.376 1.00 85.44 98 LYS A CA 1
ATOM 741 C C . LYS A 1 98 ? -8.566 8.010 2.151 1.00 85.44 98 LYS A C 1
AT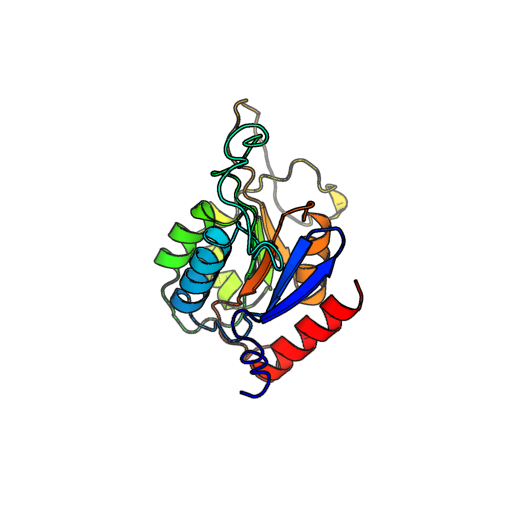OM 743 O O . LYS A 1 98 ? -8.749 9.205 1.958 1.00 85.44 98 LYS A O 1
ATOM 748 N N . ALA A 1 99 ? -7.361 7.441 2.129 1.00 88.81 99 ALA A N 1
ATOM 749 C CA . ALA A 1 99 ? -6.101 8.152 1.929 1.00 88.81 99 ALA A CA 1
ATOM 750 C C . ALA A 1 99 ? -5.084 7.268 1.192 1.00 88.81 99 ALA A C 1
ATOM 752 O O . ALA A 1 99 ? -5.209 6.037 1.189 1.00 88.81 99 ALA A O 1
ATOM 753 N N . VAL A 1 100 ? -4.081 7.903 0.584 1.00 90.12 100 VAL A N 1
ATOM 754 C CA . VAL A 1 100 ? -2.952 7.223 -0.061 1.00 90.12 100 VAL A CA 1
ATOM 755 C C . VAL A 1 100 ? -1.653 7.812 0.462 1.00 90.12 100 VAL A C 1
ATOM 757 O O . VAL A 1 100 ? -1.452 9.020 0.427 1.00 90.12 100 VAL A O 1
ATOM 760 N N . ILE A 1 101 ? -0.759 6.954 0.930 1.00 91.00 101 ILE A N 1
ATOM 761 C CA . ILE A 1 101 ? 0.563 7.337 1.402 1.00 91.00 101 ILE A CA 1
ATOM 762 C C . ILE A 1 101 ? 1.585 6.749 0.435 1.00 91.00 101 ILE A C 1
ATOM 764 O O . ILE A 1 101 ? 1.704 5.532 0.288 1.00 91.00 101 ILE A O 1
ATOM 768 N N . LEU A 1 102 ? 2.277 7.632 -0.273 1.00 89.81 102 LEU A N 1
ATOM 769 C CA . LEU A 1 102 ? 3.258 7.302 -1.289 1.00 89.81 102 LEU A CA 1
ATOM 770 C C . LEU A 1 102 ? 4.650 7.256 -0.662 1.00 89.81 102 LEU A C 1
ATOM 772 O O . LEU A 1 102 ? 5.138 8.255 -0.139 1.00 89.81 102 LEU A O 1
ATOM 776 N N . LEU A 1 103 ? 5.307 6.105 -0.754 1.00 88.56 103 LEU A N 1
ATOM 777 C CA . LEU A 1 103 ? 6.732 5.987 -0.473 1.00 88.56 103 LEU A CA 1
ATOM 778 C C . LEU A 1 103 ? 7.514 6.617 -1.626 1.00 88.56 103 LEU A C 1
ATOM 780 O O . LEU A 1 103 ? 7.347 6.214 -2.781 1.00 88.56 103 LEU A O 1
ATOM 784 N N . LYS A 1 104 ? 8.356 7.604 -1.330 1.00 85.62 104 LYS A N 1
ATOM 785 C CA . LYS A 1 104 ? 9.120 8.329 -2.341 1.00 85.62 104 LYS A CA 1
ATOM 786 C C . LYS A 1 104 ? 10.167 7.442 -3.002 1.00 85.62 104 LYS A C 1
ATOM 788 O O . LYS A 1 104 ? 11.066 6.924 -2.352 1.00 85.62 104 LYS A O 1
ATOM 793 N N . GLU A 1 105 ? 10.033 7.318 -4.312 1.00 83.75 105 GLU A N 1
ATOM 794 C CA . GLU A 1 105 ? 10.906 6.594 -5.232 1.00 83.75 105 GLU A CA 1
ATOM 795 C C . GLU A 1 105 ? 10.594 7.086 -6.657 1.00 83.75 105 GLU A C 1
ATOM 797 O O . GLU A 1 105 ? 9.635 7.836 -6.871 1.00 83.75 105 GLU A O 1
ATOM 802 N N . THR A 1 106 ? 11.351 6.618 -7.650 1.00 83.75 106 THR A N 1
ATOM 803 C CA . THR A 1 106 ? 11.185 7.040 -9.054 1.00 83.75 106 THR A CA 1
ATOM 804 C C . THR A 1 106 ? 9.769 6.828 -9.608 1.00 83.75 106 THR A C 1
ATOM 806 O O . THR A 1 106 ? 9.286 7.647 -10.391 1.00 83.75 106 THR A O 1
ATOM 809 N N . GLY A 1 107 ? 9.067 5.769 -9.185 1.00 81.19 107 GLY A N 1
ATOM 810 C CA . GLY A 1 107 ? 7.675 5.513 -9.576 1.00 81.19 107 GLY A CA 1
ATOM 811 C C . GLY A 1 107 ? 6.692 6.516 -8.985 1.00 81.19 107 GLY A C 1
ATOM 812 O O . GLY A 1 107 ? 5.756 6.936 -9.664 1.00 81.19 107 GLY A O 1
ATOM 813 N N . THR A 1 108 ? 6.938 6.962 -7.754 1.00 82.50 108 THR A N 1
ATOM 814 C CA . THR A 1 108 ? 6.135 7.998 -7.096 1.00 82.50 108 THR A CA 1
ATOM 815 C C . THR A 1 108 ? 6.307 9.344 -7.794 1.00 82.50 108 THR A C 1
ATOM 817 O O . THR A 1 108 ? 5.312 10.004 -8.086 1.00 82.50 108 THR A O 1
ATOM 820 N N . ASP A 1 109 ? 7.538 9.727 -8.137 1.00 83.12 109 ASP A N 1
ATOM 821 C CA . ASP A 1 109 ? 7.808 10.995 -8.829 1.00 83.12 109 ASP A CA 1
ATOM 822 C C . ASP A 1 109 ? 7.129 11.048 -10.207 1.00 83.12 109 ASP A C 1
ATOM 824 O O . ASP A 1 109 ? 6.506 12.054 -10.568 1.00 83.12 109 ASP A O 1
ATOM 828 N N . LYS A 1 110 ? 7.181 9.940 -10.956 1.00 82.12 110 LYS A N 1
ATOM 829 C CA . LYS A 1 110 ? 6.503 9.812 -12.250 1.00 82.12 110 LYS A CA 1
ATOM 830 C C . LYS A 1 110 ? 4.984 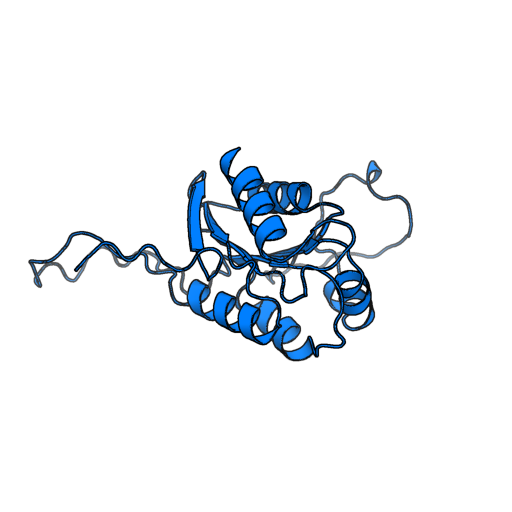9.824 -12.112 1.00 82.12 110 LYS A C 1
ATOM 832 O O . LYS A 1 110 ? 4.335 10.608 -12.799 1.00 82.12 110 LYS A O 1
ATOM 837 N N . LEU A 1 111 ? 4.420 9.044 -11.186 1.00 81.31 111 LEU A N 1
ATOM 838 C CA . LEU A 1 111 ? 2.977 9.025 -10.912 1.00 81.31 111 LEU A CA 1
ATOM 839 C C . LEU A 1 111 ? 2.454 10.435 -10.612 1.00 81.31 111 LEU A C 1
ATOM 841 O O . LEU A 1 111 ? 1.429 10.863 -11.132 1.00 81.31 111 LEU A O 1
ATOM 845 N N . LEU A 1 112 ? 3.189 11.180 -9.795 1.00 80.12 112 LEU A N 1
ATOM 846 C CA . LEU A 1 112 ? 2.851 12.544 -9.412 1.00 80.12 112 LEU A CA 1
ATOM 847 C C . LEU A 1 112 ? 3.048 13.568 -10.544 1.00 80.12 112 LEU A C 1
ATOM 849 O O . LEU A 1 112 ? 2.484 14.663 -10.481 1.00 80.12 112 LEU A O 1
ATOM 853 N N . THR A 1 113 ? 3.848 13.239 -11.557 1.00 81.56 113 THR A N 1
ATOM 854 C CA . THR A 1 113 ? 4.042 14.052 -12.766 1.00 81.56 113 THR A CA 1
ATOM 855 C C . THR A 1 113 ? 2.948 13.778 -13.799 1.00 81.56 113 THR A C 1
ATOM 857 O O . THR A 1 113 ? 2.397 14.718 -14.364 1.00 81.56 113 THR A O 1
ATOM 860 N N . GLU A 1 114 ? 2.592 12.509 -14.005 1.00 80.19 114 GLU A N 1
ATOM 861 C CA . GLU A 1 114 ? 1.551 12.074 -14.947 1.00 80.19 114 GLU A CA 1
ATOM 862 C C . GLU A 1 114 ? 0.135 12.372 -14.440 1.00 80.19 114 GLU A C 1
ATOM 864 O O . GLU A 1 114 ? -0.751 12.732 -15.216 1.00 80.19 114 GLU A O 1
ATOM 869 N N . PHE A 1 115 ? -0.080 12.280 -13.126 1.00 78.81 115 PHE A N 1
ATOM 870 C CA . PHE A 1 115 ? -1.375 12.493 -12.483 1.00 78.81 115 PHE A CA 1
ATOM 871 C C . PHE A 1 115 ? -1.283 13.637 -11.460 1.00 78.81 115 PHE A C 1
ATOM 873 O O . PHE A 1 115 ? -1.433 13.419 -10.255 1.00 78.81 115 PHE A O 1
ATOM 880 N N . PRO A 1 116 ? -1.069 14.893 -11.903 1.00 69.69 116 PRO A N 1
ATOM 881 C CA . PRO A 1 116 ? -0.875 16.034 -11.004 1.00 69.69 116 PRO A CA 1
ATOM 882 C C . PRO A 1 116 ? -2.103 16.326 -10.132 1.00 69.69 116 PRO A C 1
ATOM 884 O O . PRO A 1 116 ? -1.973 16.907 -9.059 1.00 69.69 116 PRO A O 1
ATOM 887 N N . HIS A 1 117 ? -3.292 15.869 -10.537 1.00 69.25 117 HIS A N 1
ATOM 888 C CA . HIS A 1 117 ? -4.512 15.956 -9.732 1.00 69.25 117 HIS A CA 1
ATOM 889 C C . HIS A 1 117 ? -4.459 15.115 -8.444 1.00 69.25 117 HIS A C 1
ATOM 891 O O . HIS A 1 117 ? -5.269 15.339 -7.550 1.00 69.25 117 HIS A O 1
ATOM 897 N N . LEU A 1 118 ? -3.502 14.188 -8.307 1.00 65.38 118 LEU A N 1
ATOM 898 C CA . LEU A 1 118 ? -3.224 13.514 -7.036 1.00 65.38 118 LEU A CA 1
ATOM 899 C C . LEU A 1 118 ? -2.539 14.440 -6.016 1.00 65.38 118 LEU A C 1
ATOM 901 O O . LEU A 1 118 ? -2.630 14.174 -4.824 1.00 65.38 118 LEU A O 1
ATOM 905 N N . LYS A 1 119 ? -1.872 15.525 -6.450 1.00 55.53 119 LYS A N 1
ATOM 906 C CA . LYS A 1 119 ? -1.128 16.451 -5.572 1.00 55.53 119 LYS A CA 1
ATOM 907 C C . LYS A 1 119 ? -1.999 17.471 -4.837 1.00 55.53 119 LYS A C 1
ATOM 909 O O . LYS A 1 119 ? -1.465 18.197 -4.003 1.00 55.53 119 LYS A O 1
ATOM 914 N N . SER A 1 120 ? -3.291 17.604 -5.146 1.00 45.38 120 SER A N 1
ATOM 915 C CA . SER A 1 120 ? -4.108 18.655 -4.525 1.00 45.38 120 SER A CA 1
ATOM 916 C C . SER A 1 120 ? -4.243 18.418 -3.007 1.00 45.38 120 SER A C 1
ATOM 918 O O . SER A 1 120 ? -4.788 17.383 -2.617 1.00 45.38 120 SER A O 1
ATOM 920 N N . PRO A 1 121 ? -3.787 19.344 -2.141 1.00 40.12 121 PRO A N 1
ATOM 921 C CA . PRO A 1 121 ? -3.829 19.160 -0.694 1.00 40.12 121 PRO A CA 1
ATOM 922 C C . PRO A 1 121 ? -5.237 19.412 -0.129 1.00 40.12 121 PRO A C 1
ATOM 924 O O . PRO A 1 121 ? -5.797 20.491 -0.312 1.00 40.12 121 PRO A O 1
ATOM 927 N N . LEU A 1 122 ? -5.785 18.452 0.626 1.00 39.41 122 LEU A N 1
ATOM 928 C CA . LEU A 1 122 ? -7.000 18.623 1.446 1.00 39.41 122 LEU A CA 1
ATOM 929 C C . LEU A 1 122 ? -6.697 18.754 2.952 1.00 39.41 122 LEU A C 1
ATOM 931 O O . LEU A 1 122 ? -7.609 18.990 3.751 1.00 39.41 122 LEU A O 1
ATOM 935 N N . ILE A 1 123 ? -5.417 18.730 3.349 1.00 36.88 123 ILE A N 1
ATOM 936 C CA . ILE A 1 123 ? -5.010 18.963 4.738 1.00 36.88 123 ILE A CA 1
ATOM 937 C C . ILE A 1 123 ? -4.944 20.471 5.039 1.00 36.88 123 ILE A C 1
ATOM 939 O O . ILE A 1 123 ? -3.886 21.107 4.988 1.00 36.88 123 ILE A O 1
ATOM 943 N N . LYS A 1 124 ? -6.084 21.050 5.436 1.00 27.45 124 LYS A N 1
ATOM 944 C CA . LYS A 1 124 ? -6.089 22.200 6.357 1.00 27.45 124 LYS A CA 1
ATOM 945 C C . LYS A 1 124 ? -5.583 21.688 7.721 1.00 27.45 124 LYS A C 1
ATOM 947 O O . LYS A 1 124 ? -6.359 21.059 8.434 1.00 27.45 124 LYS A O 1
ATOM 952 N N . GLY A 1 125 ? -4.308 21.906 8.078 1.00 32.94 125 GLY A N 1
ATOM 953 C CA . GLY A 1 125 ? -3.849 21.677 9.464 1.00 32.94 125 GLY A CA 1
ATOM 954 C C . GLY A 1 125 ? -2.389 21.290 9.741 1.00 32.94 125 GLY A C 1
ATOM 955 O O . GLY A 1 125 ? -2.042 21.182 10.912 1.00 32.94 125 GLY A O 1
ATOM 956 N N . VAL A 1 126 ? -1.515 21.087 8.747 1.00 38.84 126 VAL A N 1
ATOM 957 C CA . VAL A 1 126 ? -0.077 20.860 9.027 1.00 38.84 126 VAL A CA 1
ATOM 958 C C . VAL A 1 126 ? 0.642 22.213 9.153 1.00 38.84 126 VAL A C 1
ATOM 960 O O . VAL A 1 126 ? 0.498 23.026 8.233 1.00 38.84 126 VAL A O 1
ATOM 963 N N . PRO A 1 127 ? 1.384 22.473 10.253 1.00 31.92 127 PRO A N 1
ATOM 964 C CA . PRO A 1 127 ? 2.069 23.739 10.487 1.00 31.92 127 PRO A CA 1
ATOM 965 C C . PRO A 1 127 ? 3.006 24.129 9.345 1.00 31.92 127 PRO A C 1
ATOM 967 O O . PRO A 1 127 ? 3.757 23.316 8.807 1.00 31.92 127 PRO A O 1
ATOM 970 N N . GLU A 1 128 ? 2.965 25.415 9.023 1.00 36.53 128 GLU A N 1
ATOM 971 C CA . GLU A 1 128 ? 3.731 26.098 7.980 1.00 36.53 128 GLU A CA 1
ATOM 972 C C . GLU A 1 128 ? 5.252 25.874 8.077 1.00 36.53 128 GLU A C 1
ATOM 974 O O . GLU A 1 128 ? 5.942 25.882 7.063 1.00 36.53 128 GLU A O 1
ATOM 979 N N . SER A 1 129 ? 5.769 25.561 9.268 1.00 36.19 129 SER A N 1
ATOM 980 C CA . SER A 1 129 ? 7.191 25.298 9.518 1.00 36.19 129 SER A CA 1
ATOM 981 C C . SER A 1 129 ? 7.742 24.030 8.852 1.00 36.19 129 SER A C 1
ATOM 983 O O . SER A 1 129 ? 8.955 23.906 8.715 1.00 36.19 129 SER A O 1
ATOM 985 N N . ALA A 1 130 ? 6.885 23.105 8.406 1.00 40.22 130 ALA A N 1
ATOM 986 C CA . ALA A 1 130 ? 7.295 21.905 7.668 1.00 40.22 130 ALA A CA 1
ATOM 987 C C . ALA A 1 130 ? 7.301 22.095 6.132 1.00 40.22 130 ALA A C 1
ATOM 989 O O . ALA A 1 130 ? 7.564 21.147 5.395 1.00 40.22 130 ALA A O 1
ATOM 990 N N . ARG A 1 131 ? 6.990 23.302 5.629 1.00 43.25 131 ARG A N 1
ATOM 991 C CA . ARG A 1 131 ? 6.819 23.611 4.198 1.00 43.25 131 ARG A CA 1
ATOM 992 C C . ARG A 1 131 ? 7.941 24.512 3.677 1.00 43.25 131 ARG A C 1
ATOM 994 O O . ARG A 1 131 ? 7.749 25.710 3.487 1.00 43.25 131 ARG A O 1
ATOM 1001 N N . ALA A 1 132 ? 9.115 23.958 3.395 1.00 25.75 132 ALA A N 1
ATOM 1002 C CA . ALA A 1 132 ? 10.091 24.682 2.585 1.00 25.75 132 ALA A CA 1
ATOM 1003 C C . ALA A 1 132 ? 9.635 24.687 1.111 1.00 25.75 132 ALA A C 1
ATOM 1005 O O . ALA A 1 132 ? 9.856 23.722 0.386 1.00 25.75 132 ALA A O 1
ATOM 1006 N N . GLY A 1 133 ? 9.006 25.789 0.686 1.00 29.58 133 GLY A N 1
ATOM 1007 C CA . GLY A 1 133 ? 8.878 26.181 -0.722 1.00 29.58 133 GLY A CA 1
ATOM 1008 C C . GLY A 1 133 ? 7.478 26.088 -1.344 1.00 29.58 133 GLY A C 1
ATOM 1009 O O . GLY A 1 133 ? 6.957 25.002 -1.564 1.00 29.58 133 GLY A O 1
ATOM 1010 N N . VAL A 1 134 ? 6.992 27.260 -1.778 1.00 27.34 134 VAL A N 1
ATOM 1011 C CA . VAL A 1 134 ? 5.964 27.524 -2.815 1.00 27.34 134 VAL A CA 1
ATOM 1012 C C . VAL A 1 134 ? 4.515 27.807 -2.334 1.00 27.34 134 VAL A C 1
ATOM 1014 O O . VAL A 1 134 ? 3.676 26.923 -2.203 1.00 27.34 134 VAL A O 1
ATOM 1017 N N . VAL A 1 135 ? 4.281 29.108 -2.068 1.00 24.72 135 VAL A N 1
ATOM 1018 C CA . VAL A 1 135 ? 3.171 30.032 -2.468 1.00 24.72 135 VAL A CA 1
ATOM 1019 C C . VAL A 1 135 ? 2.045 29.478 -3.378 1.00 24.72 135 VAL A C 1
ATOM 1021 O O . VAL A 1 135 ? 2.313 28.656 -4.237 1.00 24.72 135 VAL A O 1
ATOM 1024 N N . SER A 1 136 ? 0.775 29.921 -3.381 1.00 26.59 136 SER A N 1
ATOM 1025 C CA . SER A 1 136 ? 0.034 31.039 -2.755 1.00 26.59 136 SER A CA 1
ATOM 1026 C C . SER A 1 136 ? -1.483 30.912 -3.065 1.00 26.59 136 SER A C 1
ATOM 1028 O O . SER A 1 136 ? -1.830 30.459 -4.148 1.00 26.59 136 SER A O 1
ATOM 1030 N N . SER A 1 137 ? -2.340 31.395 -2.146 1.00 28.36 137 SER A N 1
ATOM 1031 C CA . SER A 1 137 ? -3.721 31.936 -2.288 1.00 28.36 137 SER A CA 1
ATOM 1032 C C . SER A 1 137 ? -4.809 31.225 -3.121 1.00 28.36 137 SER A C 1
ATOM 1034 O O . SER A 1 137 ? -4.771 31.259 -4.343 1.00 28.36 137 SER A O 1
ATOM 1036 N N . ALA A 1 138 ? -5.909 30.804 -2.466 1.00 28.45 138 ALA A N 1
ATOM 1037 C CA . ALA A 1 138 ? -7.217 31.504 -2.496 1.00 28.45 138 ALA A CA 1
ATOM 1038 C C . ALA A 1 138 ? -8.401 30.661 -1.938 1.00 28.45 138 ALA A C 1
ATOM 1040 O O . ALA A 1 138 ? -8.609 29.523 -2.334 1.00 28.45 138 ALA A O 1
ATOM 1041 N N . LYS A 1 139 ? -9.147 31.304 -1.020 1.00 25.73 139 LYS A N 1
ATOM 1042 C CA . LYS A 1 139 ? -10.569 31.237 -0.584 1.00 25.73 139 LYS A CA 1
ATOM 1043 C C . LYS A 1 139 ? -11.466 29.984 -0.730 1.00 25.73 139 LYS A C 1
ATOM 1045 O O . LYS A 1 139 ? -11.478 29.257 -1.708 1.00 25.73 139 LYS A O 1
ATOM 1050 N N . GLU A 1 140 ? -12.306 29.844 0.298 1.00 33.38 140 GLU A N 1
ATOM 1051 C CA . GLU A 1 140 ? -13.158 28.717 0.700 1.00 33.38 140 GLU A CA 1
ATOM 1052 C C . GLU A 1 140 ? -14.492 28.575 -0.059 1.00 33.38 140 GLU A C 1
ATOM 1054 O O . GLU A 1 140 ? -15.080 29.574 -0.467 1.00 33.38 140 GLU A O 1
ATOM 1059 N N . ALA A 1 141 ? -15.036 27.347 -0.102 1.00 27.88 141 ALA A N 1
ATOM 1060 C CA . ALA A 1 141 ? -16.475 27.082 -0.242 1.00 27.88 141 ALA A CA 1
ATOM 1061 C C . ALA A 1 141 ? -16.894 25.755 0.459 1.00 27.88 141 ALA A C 1
ATOM 1063 O O . ALA A 1 141 ? -16.047 24.868 0.608 1.00 27.88 141 ALA A O 1
ATOM 1064 N N . PRO A 1 142 ? -18.163 25.596 0.904 1.00 43.16 142 PRO A N 1
ATOM 1065 C CA . PRO A 1 142 ? -18.619 24.502 1.769 1.00 43.16 142 PRO A CA 1
ATOM 1066 C C . PRO A 1 142 ? -19.551 23.5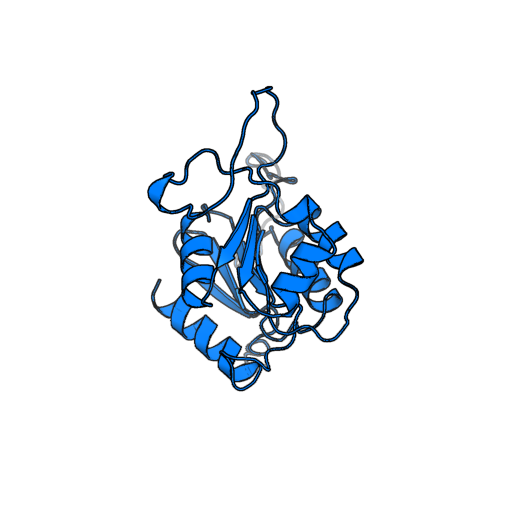05 1.048 1.00 43.16 142 PRO A C 1
ATOM 1068 O O . PRO A 1 142 ? -20.577 23.925 0.530 1.00 43.16 142 PRO A O 1
ATOM 1071 N N . HIS A 1 143 ? -19.243 22.201 1.059 1.00 29.64 143 HIS A N 1
ATOM 1072 C CA . HIS A 1 143 ? -20.183 21.058 1.147 1.00 29.64 143 HIS A CA 1
ATOM 1073 C C . HIS A 1 143 ? -19.397 19.729 1.125 1.00 29.64 143 HIS A C 1
ATOM 1075 O O . HIS A 1 143 ? -18.242 19.667 0.714 1.00 29.64 143 HIS A O 1
ATOM 1081 N N . SER A 1 144 ? -20.009 18.683 1.670 1.00 38.94 144 SER A N 1
ATOM 1082 C CA . SER A 1 144 ? -19.453 17.392 2.086 1.00 38.94 144 SER A CA 1
ATOM 1083 C C . SER A 1 144 ? -18.928 16.495 0.956 1.00 38.94 144 SER A C 1
ATOM 1085 O O . SER A 1 144 ? -19.591 15.526 0.586 1.00 38.94 144 SER A O 1
ATOM 1087 N N . ASP A 1 145 ? -17.713 16.752 0.472 1.00 34.56 145 ASP A N 1
ATOM 1088 C CA . ASP A 1 145 ? -17.052 15.874 -0.496 1.00 34.56 145 ASP A CA 1
ATOM 1089 C C . ASP A 1 145 ? -15.633 15.471 -0.063 1.00 34.56 145 ASP A C 1
ATOM 1091 O O . ASP A 1 145 ? -14.889 16.229 0.559 1.00 34.56 145 ASP A O 1
ATOM 1095 N N . ALA A 1 146 ? -15.305 14.206 -0.311 1.00 38.31 146 ALA A N 1
ATOM 1096 C CA . ALA A 1 146 ? -14.275 13.434 0.376 1.00 38.31 146 ALA A CA 1
ATOM 1097 C C . ALA A 1 146 ? -12.880 14.095 0.419 1.00 38.31 146 ALA A C 1
ATOM 1099 O O . ALA A 1 146 ? -12.238 14.276 -0.620 1.00 38.31 146 ALA A O 1
ATOM 1100 N N . ARG A 1 147 ? -12.381 14.334 1.645 1.00 44.88 147 ARG A N 1
ATOM 1101 C CA . ARG A 1 147 ? -10.963 14.579 1.960 1.00 44.88 147 ARG A CA 1
ATOM 1102 C C . ARG A 1 147 ? -10.135 13.402 1.440 1.00 44.88 147 ARG A C 1
ATOM 1104 O O . ARG A 1 147 ? -10.177 12.321 2.016 1.00 44.88 147 ARG A O 1
ATOM 1111 N N . ARG A 1 148 ? -9.478 13.583 0.298 1.00 56.41 148 ARG A N 1
ATOM 1112 C CA . ARG A 1 148 ? -8.512 12.641 -0.271 1.00 56.41 148 ARG A CA 1
ATOM 1113 C C . ARG A 1 148 ? -7.132 13.187 0.054 1.00 56.41 148 ARG A C 1
ATOM 1115 O O . ARG A 1 148 ? -6.685 14.129 -0.593 1.00 56.41 148 ARG A O 1
ATOM 1122 N N . ASP A 1 149 ? -6.488 12.611 1.057 1.00 69.44 149 ASP A N 1
ATOM 1123 C CA . ASP A 1 149 ? -5.141 13.015 1.440 1.00 69.44 149 ASP A CA 1
ATOM 1124 C C . ASP A 1 149 ? -4.145 12.067 0.766 1.00 69.44 149 ASP A C 1
ATOM 1126 O O . ASP A 1 149 ? -4.059 10.883 1.107 1.00 69.44 149 ASP A O 1
ATOM 1130 N N . VAL A 1 150 ? -3.449 12.579 -0.253 1.00 80.62 150 VAL A N 1
ATOM 1131 C CA . VAL A 1 150 ? -2.240 11.948 -0.789 1.00 80.62 150 VAL A CA 1
ATOM 11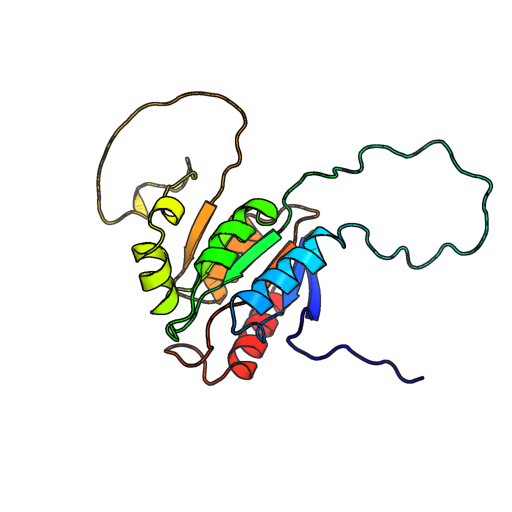32 C C . VAL A 1 150 ? -1.057 12.549 -0.045 1.00 80.62 150 VAL A C 1
ATOM 1134 O O . VAL A 1 150 ? -0.815 13.752 -0.128 1.00 80.62 150 VAL A O 1
ATOM 1137 N N . VAL A 1 151 ? -0.332 11.720 0.699 1.00 85.38 151 VAL A N 1
ATOM 1138 C CA . VAL A 1 151 ? 0.853 12.130 1.462 1.00 85.38 151 VAL A CA 1
ATOM 1139 C C . VAL A 1 151 ? 2.061 11.404 0.898 1.00 85.38 151 VAL A C 1
ATOM 1141 O O . VAL A 1 151 ? 1.977 10.217 0.611 1.00 85.38 151 VAL A O 1
ATOM 1144 N N . VAL A 1 152 ? 3.183 12.096 0.734 1.00 86.00 152 VAL A N 1
ATOM 1145 C CA . VAL A 1 152 ? 4.448 11.479 0.319 1.00 86.00 152 VAL A CA 1
ATOM 1146 C C . VAL A 1 152 ? 5.367 11.413 1.530 1.00 86.00 152 VAL A C 1
ATOM 1148 O O . VAL A 1 152 ? 5.478 12.400 2.253 1.00 86.00 152 VAL A O 1
ATOM 1151 N N . GLN A 1 153 ? 6.008 10.270 1.748 1.00 88.50 153 GLN A N 1
ATOM 1152 C CA . GLN A 1 153 ? 6.981 10.062 2.821 1.00 88.50 153 GLN A CA 1
ATOM 1153 C C . GLN A 1 153 ? 8.283 9.491 2.259 1.00 88.50 153 GLN A C 1
ATOM 1155 O O . GLN A 1 153 ? 8.281 8.823 1.223 1.00 88.50 153 GLN A O 1
ATOM 1160 N N . GLU A 1 154 ? 9.399 9.752 2.935 1.00 85.00 154 GLU A N 1
ATOM 1161 C CA . GLU A 1 154 ? 10.736 9.364 2.469 1.00 85.00 154 GLU A CA 1
ATOM 1162 C C . GLU A 1 154 ? 11.058 7.905 2.831 1.00 85.00 154 GLU A C 1
ATOM 1164 O O . GLU A 1 154 ? 11.785 7.227 2.106 1.00 85.00 154 GLU A O 1
ATOM 1169 N N . THR A 1 155 ? 10.489 7.391 3.928 1.00 89.50 155 THR A N 1
ATOM 1170 C CA . THR A 1 155 ? 10.757 6.031 4.417 1.00 89.50 155 THR A CA 1
ATOM 1171 C C . THR A 1 155 ? 9.493 5.202 4.637 1.00 89.50 155 THR A C 1
ATOM 1173 O O . THR A 1 155 ? 8.426 5.709 4.979 1.00 89.50 155 THR A O 1
ATOM 1176 N N . LEU A 1 156 ? 9.622 3.872 4.528 1.00 90.62 156 LEU A N 1
ATOM 1177 C CA . LEU A 1 156 ? 8.513 2.951 4.807 1.00 90.62 156 LEU A CA 1
ATOM 1178 C C . LEU A 1 156 ? 7.992 3.099 6.242 1.00 90.62 156 LEU A C 1
ATOM 1180 O O . LEU A 1 156 ? 6.796 2.959 6.481 1.00 90.62 156 LEU A O 1
ATOM 1184 N N . LYS A 1 157 ? 8.875 3.410 7.198 1.00 92.69 157 LYS A N 1
ATOM 1185 C CA . LYS A 1 157 ? 8.483 3.648 8.588 1.00 92.69 157 LYS A CA 1
ATOM 1186 C C . LYS A 1 157 ? 7.570 4.866 8.705 1.00 92.69 157 LYS A C 1
ATOM 1188 O O . LYS A 1 157 ? 6.514 4.751 9.314 1.00 92.69 157 LYS A O 1
ATOM 1193 N N . GLU A 1 158 ? 7.944 5.986 8.095 1.00 90.38 158 GLU A N 1
ATOM 1194 C CA . GLU A 1 158 ? 7.114 7.196 8.072 1.00 90.38 158 GLU A CA 1
ATOM 1195 C C . GLU A 1 158 ? 5.775 6.946 7.377 1.00 90.38 158 GLU A C 1
ATOM 1197 O O . GLU A 1 158 ? 4.747 7.433 7.846 1.00 90.38 158 GLU A O 1
ATOM 1202 N N . CYS A 1 159 ? 5.753 6.129 6.315 1.00 91.94 159 CYS A N 1
ATOM 1203 C CA . CYS A 1 159 ? 4.498 5.725 5.687 1.00 91.94 159 CYS A CA 1
ATOM 1204 C C . CYS A 1 159 ? 3.568 5.002 6.670 1.00 91.94 159 CYS A C 1
ATOM 1206 O O . CYS A 1 159 ? 2.376 5.300 6.723 1.00 91.94 159 CYS A O 1
ATOM 1208 N N . VAL A 1 160 ? 4.098 4.042 7.436 1.00 93.81 160 VAL A N 1
ATOM 1209 C CA . VAL A 1 160 ? 3.308 3.290 8.423 1.00 93.81 160 VAL A CA 1
ATOM 1210 C C . VAL A 1 160 ? 2.890 4.182 9.588 1.00 93.81 160 VAL A C 1
ATOM 1212 O O . VAL A 1 160 ? 1.733 4.124 9.998 1.00 93.81 160 VAL A O 1
ATOM 1215 N N . ASP A 1 161 ? 3.790 5.022 10.096 1.00 92.31 161 ASP A N 1
ATOM 1216 C CA . ASP A 1 161 ? 3.495 5.959 11.182 1.00 92.31 161 ASP A CA 1
ATOM 1217 C C . ASP A 1 161 ? 2.358 6.913 10.789 1.00 92.31 161 ASP A C 1
ATOM 1219 O O . ASP A 1 161 ? 1.394 7.068 11.541 1.00 92.31 161 ASP A O 1
ATOM 1223 N N . GLU A 1 162 ? 2.420 7.500 9.590 1.00 89.81 162 GLU A N 1
ATOM 1224 C CA . GLU A 1 162 ? 1.371 8.392 9.094 1.00 89.81 162 GLU A CA 1
ATOM 1225 C C . GLU A 1 162 ? 0.060 7.631 8.851 1.00 89.81 162 GLU A C 1
ATOM 1227 O O . GLU A 1 162 ? -1.005 8.110 9.240 1.00 89.81 162 GLU A O 1
ATOM 1232 N N . ALA A 1 163 ? 0.120 6.407 8.309 1.00 91.69 163 ALA A N 1
ATOM 1233 C CA . ALA A 1 163 ? -1.065 5.573 8.111 1.00 91.69 163 ALA A CA 1
ATOM 1234 C C . ALA A 1 163 ? -1.775 5.283 9.435 1.00 91.69 163 ALA A C 1
ATOM 1236 O O . ALA A 1 163 ? -2.988 5.442 9.545 1.00 91.69 163 ALA A O 1
ATOM 1237 N N . MET A 1 164 ? -1.014 4.898 10.458 1.00 92.62 164 MET A N 1
ATOM 1238 C CA . MET A 1 164 ? -1.544 4.596 11.785 1.00 92.62 164 MET A CA 1
ATOM 1239 C C . MET A 1 164 ? -2.054 5.841 12.516 1.00 92.62 164 MET A C 1
ATOM 1241 O O . MET A 1 164 ? -2.965 5.729 13.335 1.00 92.62 164 MET A O 1
ATOM 1245 N N . LYS A 1 165 ? -1.495 7.019 12.224 1.00 90.62 165 LYS A N 1
ATOM 1246 C CA . LYS A 1 165 ? -1.926 8.303 12.790 1.00 90.62 165 LYS A CA 1
ATOM 1247 C C . LYS A 1 165 ? -3.280 8.765 12.244 1.00 90.62 165 LYS A C 1
ATOM 1249 O O . LYS A 1 165 ? -4.071 9.309 13.009 1.00 90.62 165 LYS A O 1
ATOM 1254 N N . ILE A 1 166 ? -3.550 8.556 10.953 1.00 89.06 166 ILE A N 1
ATOM 1255 C CA . ILE A 1 166 ? -4.818 8.960 10.310 1.00 89.06 166 ILE A CA 1
ATOM 1256 C C . ILE A 1 166 ? -5.908 7.874 10.363 1.00 89.06 166 ILE A C 1
ATOM 1258 O O . ILE A 1 166 ? -7.079 8.145 10.064 1.00 89.06 166 ILE A O 1
ATOM 1262 N N . ALA A 1 167 ? -5.529 6.637 10.696 1.00 89.25 167 ALA A N 1
ATOM 1263 C CA . ALA A 1 167 ? -6.441 5.508 10.792 1.00 89.25 167 ALA A CA 1
ATOM 1264 C C . ALA A 1 167 ? -7.357 5.603 12.014 1.00 89.25 167 ALA A C 1
ATOM 1266 O O . ALA A 1 167 ? -6.925 5.852 13.139 1.00 89.25 167 ALA A O 1
ATOM 1267 N N . GLU A 1 168 ? -8.637 5.323 11.791 1.00 89.50 168 GLU A N 1
ATOM 1268 C CA . GLU A 1 168 ? -9.660 5.266 12.830 1.00 89.50 168 GLU A CA 1
ATOM 1269 C C . GLU A 1 168 ? -10.166 3.832 13.012 1.00 89.50 168 GLU A C 1
ATOM 1271 O O . GLU A 1 168 ? -9.972 2.956 12.168 1.00 89.50 168 GLU A O 1
ATOM 1276 N N . LYS A 1 169 ? -10.860 3.564 14.123 1.00 88.19 169 LYS A N 1
ATOM 1277 C CA . LYS A 1 169 ? -11.452 2.245 14.381 1.00 88.19 169 LYS A CA 1
ATOM 1278 C C . LYS A 1 169 ? -12.331 1.803 13.201 1.00 88.19 169 LYS A C 1
ATOM 1280 O O . LYS A 1 169 ? -13.282 2.490 12.831 1.00 88.19 169 LYS A O 1
ATOM 1285 N N . GLY A 1 170 ? -12.050 0.614 12.670 1.00 87.88 170 GLY A N 1
ATOM 1286 C CA . GLY A 1 170 ? -12.730 0.043 11.505 1.00 87.88 170 GLY A CA 1
ATOM 1287 C C . GLY A 1 170 ? -12.024 0.302 10.171 1.00 87.88 170 GLY A C 1
ATOM 1288 O O . GLY A 1 170 ? -12.383 -0.342 9.182 1.00 87.88 170 GLY A O 1
ATOM 1289 N N . ASP A 1 171 ? -11.015 1.175 10.142 1.00 91.94 171 ASP A N 1
ATOM 1290 C CA . ASP A 1 171 ? -10.176 1.383 8.966 1.00 91.94 171 ASP A CA 1
ATOM 1291 C C . ASP A 1 171 ? -9.218 0.199 8.740 1.00 91.94 171 ASP A C 1
ATOM 1293 O O . ASP A 1 171 ? -9.001 -0.674 9.593 1.00 91.94 171 ASP A O 1
ATOM 1297 N N . ILE A 1 172 ? -8.666 0.163 7.534 1.00 94.06 172 ILE A N 1
ATOM 1298 C CA . ILE A 1 172 ? -7.716 -0.829 7.059 1.00 94.06 172 ILE A CA 1
ATOM 1299 C C . ILE A 1 172 ? -6.465 -0.096 6.587 1.00 94.06 172 ILE A C 1
ATOM 1301 O O . ILE A 1 172 ? -6.557 0.754 5.707 1.00 94.06 172 ILE A O 1
ATOM 1305 N N . VAL A 1 173 ? -5.300 -0.467 7.109 1.00 95.56 173 VAL A N 1
ATOM 1306 C CA . VAL A 1 173 ? -4.008 -0.094 6.523 1.00 95.56 173 VAL A CA 1
ATOM 1307 C C . VAL A 1 173 ? -3.574 -1.223 5.598 1.00 95.56 173 VAL A C 1
ATOM 1309 O O . VAL A 1 173 ? -3.405 -2.363 6.035 1.00 95.56 173 VAL A O 1
ATOM 1312 N N . LEU A 1 174 ? -3.425 -0.912 4.314 1.00 95.88 174 LEU A N 1
ATOM 1313 C CA . LEU A 1 174 ? -3.001 -1.853 3.283 1.00 95.88 174 LEU A CA 1
ATOM 1314 C C . LEU A 1 174 ? -1.643 -1.424 2.741 1.00 95.88 174 LEU A C 1
ATOM 1316 O O . LEU A 1 174 ? -1.536 -0.357 2.141 1.00 95.88 174 LEU A O 1
ATOM 1320 N N . PHE A 1 175 ? -0.632 -2.275 2.884 1.00 95.44 175 PHE A N 1
ATOM 1321 C CA . PHE A 1 175 ? 0.627 -2.105 2.169 1.00 95.44 175 PHE A CA 1
ATOM 1322 C C . PHE A 1 175 ? 0.591 -2.873 0.853 1.00 95.44 175 PHE A C 1
ATOM 1324 O O . PHE A 1 175 ? 0.730 -4.090 0.855 1.00 95.44 175 PHE A O 1
ATOM 1331 N N . SER A 1 176 ? 0.389 -2.157 -0.254 1.00 92.50 176 SER A N 1
ATOM 1332 C CA . SER A 1 176 ? 0.301 -2.722 -1.604 1.00 92.50 176 SER A CA 1
ATOM 1333 C C . SER A 1 176 ? 1.090 -1.828 -2.566 1.00 92.50 176 SER A C 1
ATOM 1335 O O . SER A 1 176 ? 0.555 -0.843 -3.081 1.00 92.50 176 SER A O 1
ATOM 1337 N N . PRO A 1 177 ? 2.385 -2.117 -2.782 1.00 85.94 177 PRO A N 1
ATOM 1338 C CA . PRO A 1 177 ? 3.328 -1.176 -3.370 1.00 85.94 177 PRO A CA 1
ATOM 1339 C C . PRO A 1 177 ? 2.999 -0.774 -4.808 1.00 85.94 177 PRO A C 1
ATOM 1341 O O . PRO A 1 177 ? 3.396 0.316 -5.200 1.00 85.94 177 PRO A O 1
ATOM 1344 N N . ALA A 1 178 ? 2.294 -1.603 -5.590 1.00 82.44 178 ALA A N 1
ATOM 1345 C CA . ALA A 1 178 ? 2.001 -1.440 -7.028 1.00 82.44 178 ALA A CA 1
ATOM 1346 C C . ALA A 1 178 ? 3.236 -1.347 -7.950 1.00 82.44 178 ALA A C 1
ATOM 1348 O O . ALA A 1 178 ? 3.114 -1.484 -9.165 1.00 82.44 178 ALA A O 1
ATOM 1349 N N . PHE A 1 179 ? 4.413 -1.153 -7.361 1.00 80.25 179 PHE A N 1
ATOM 1350 C CA . PHE A 1 179 ? 5.705 -0.981 -7.994 1.00 80.25 179 PHE A CA 1
ATOM 1351 C C . PHE A 1 179 ? 6.694 -2.044 -7.507 1.00 80.25 179 PHE A C 1
ATOM 1353 O O . PHE A 1 179 ? 6.527 -2.702 -6.466 1.00 80.25 179 PHE A O 1
ATOM 1360 N N . ALA A 1 180 ? 7.775 -2.200 -8.262 1.00 74.94 180 ALA A N 1
ATOM 1361 C CA . ALA A 1 180 ? 8.849 -3.102 -7.889 1.00 74.94 180 ALA A CA 1
ATOM 1362 C C . ALA A 1 180 ? 9.596 -2.632 -6.635 1.00 74.94 180 ALA A C 1
ATOM 1364 O O . ALA A 1 180 ? 9.635 -1.448 -6.310 1.00 74.94 180 ALA A O 1
ATOM 1365 N N . SER A 1 181 ? 10.178 -3.596 -5.931 1.00 63.62 181 SER A N 1
ATOM 1366 C CA . SER A 1 181 ? 10.967 -3.428 -4.705 1.00 63.62 181 SER A CA 1
ATOM 1367 C C . SER A 1 181 ? 12.435 -3.102 -4.959 1.00 63.62 181 SER A C 1
ATOM 1369 O O . SER A 1 181 ? 13.123 -2.732 -4.020 1.00 63.62 181 SER A O 1
ATOM 1371 N N . PHE A 1 182 ? 12.936 -3.248 -6.185 1.00 61.22 182 PHE A N 1
ATOM 1372 C CA . PHE A 1 182 ? 14.351 -3.032 -6.489 1.00 61.22 182 PHE A CA 1
ATOM 1373 C C . PHE A 1 182 ? 14.678 -1.542 -6.528 1.00 61.22 182 PHE A C 1
ATOM 1375 O O . PHE A 1 182 ? 14.450 -0.899 -7.547 1.00 61.22 182 PHE A O 1
ATOM 1382 N N . GLY A 1 183 ? 15.217 -1.009 -5.433 1.00 61.88 183 GLY A N 1
ATOM 1383 C CA . GLY A 1 183 ? 15.491 0.419 -5.303 1.00 61.88 183 GLY A CA 1
ATOM 1384 C C . GLY A 1 183 ? 16.471 0.741 -4.180 1.00 61.88 183 GLY A C 1
ATOM 1385 O O . GLY A 1 183 ? 17.205 -0.124 -3.705 1.00 61.88 183 GLY A O 1
ATOM 1386 N N . ARG A 1 184 ? 16.476 2.003 -3.741 1.00 64.56 184 ARG A N 1
ATOM 1387 C CA . ARG A 1 184 ? 17.426 2.532 -2.748 1.00 64.56 184 ARG A CA 1
ATOM 1388 C C . ARG A 1 184 ? 17.298 1.870 -1.368 1.00 64.56 184 ARG A C 1
ATOM 1390 O O . ARG A 1 184 ? 18.274 1.841 -0.622 1.00 64.56 184 ARG A O 1
ATOM 1397 N N . TRP A 1 185 ? 16.115 1.349 -1.035 1.00 66.19 185 TRP A N 1
ATOM 1398 C CA . TRP A 1 185 ? 15.745 0.962 0.334 1.00 66.19 185 TRP A CA 1
ATOM 1399 C C . TRP A 1 185 ? 15.496 -0.534 0.560 1.00 66.19 185 TRP A C 1
ATOM 1401 O O . TRP A 1 185 ? 15.451 -0.960 1.716 1.00 66.19 185 TRP A O 1
ATOM 1411 N N . PHE A 1 186 ? 15.335 -1.333 -0.502 1.00 79.62 186 PHE A N 1
ATOM 1412 C CA . PHE A 1 186 ? 15.028 -2.761 -0.378 1.00 79.62 186 PHE A CA 1
ATOM 1413 C C . PHE A 1 186 ? 15.891 -3.612 -1.298 1.00 79.62 186 PHE A C 1
ATOM 1415 O O . PHE A 1 186 ? 16.113 -3.277 -2.462 1.00 79.62 186 PHE A O 1
ATOM 1422 N N . LYS A 1 187 ? 16.332 -4.761 -0.777 1.00 77.31 187 LYS A N 1
ATOM 1423 C CA . LYS A 1 187 ? 17.115 -5.735 -1.556 1.00 77.31 187 LYS A CA 1
ATOM 1424 C C . LYS A 1 187 ? 16.255 -6.499 -2.566 1.00 77.31 187 LYS A C 1
ATOM 1426 O O . LYS A 1 187 ? 16.736 -6.859 -3.635 1.00 77.31 187 LYS A O 1
ATOM 1431 N N . ASN A 1 188 ? 15.007 -6.784 -2.199 1.00 81.12 188 ASN A N 1
ATOM 1432 C CA . ASN A 1 188 ? 14.005 -7.510 -2.985 1.00 81.12 188 ASN A CA 1
ATOM 1433 C C . ASN A 1 188 ? 12.615 -7.353 -2.327 1.00 81.12 188 ASN A C 1
ATOM 1435 O O . ASN A 1 188 ? 12.473 -6.652 -1.320 1.00 81.12 188 ASN A O 1
ATOM 1439 N N . GLU A 1 189 ? 11.564 -7.969 -2.888 1.00 78.19 189 GLU A N 1
ATOM 1440 C CA . GLU A 1 189 ? 10.215 -7.895 -2.302 1.00 78.19 189 GLU A CA 1
ATOM 1441 C C . GLU A 1 189 ? 10.115 -8.507 -0.899 1.00 78.19 189 GLU A C 1
ATOM 1443 O O . GLU A 1 189 ? 9.361 -7.977 -0.080 1.00 78.19 189 GLU A O 1
ATOM 1448 N N . TYR A 1 190 ? 10.892 -9.551 -0.596 1.00 84.25 190 TYR A N 1
ATOM 1449 C CA . TYR A 1 190 ? 10.886 -10.215 0.710 1.00 84.25 190 TYR A CA 1
ATOM 1450 C C . TYR A 1 190 ? 11.437 -9.296 1.800 1.00 84.25 190 TYR A C 1
ATOM 1452 O O . TYR A 1 190 ? 10.754 -9.075 2.793 1.00 84.25 190 TYR A O 1
ATOM 1460 N N . ASP A 1 191 ? 12.594 -8.669 1.568 1.00 86.12 191 ASP A N 1
ATOM 1461 C CA . ASP A 1 191 ? 13.201 -7.688 2.479 1.00 86.12 191 ASP A CA 1
ATOM 1462 C C . ASP A 1 191 ? 12.243 -6.517 2.757 1.00 86.12 191 ASP A C 1
ATOM 1464 O O . ASP A 1 191 ? 12.031 -6.127 3.904 1.00 86.12 191 ASP A O 1
ATOM 1468 N N . ARG A 1 192 ? 11.553 -6.021 1.722 1.00 88.69 192 ARG A N 1
ATOM 1469 C CA . ARG A 1 192 ? 10.499 -5.004 1.868 1.00 88.69 192 ARG A CA 1
ATOM 1470 C C . ARG A 1 192 ? 9.348 -5.470 2.765 1.00 88.69 192 ARG A C 1
ATOM 1472 O O . ARG A 1 192 ? 8.858 -4.699 3.589 1.00 88.69 192 ARG A O 1
ATOM 1479 N N . GLY A 1 193 ? 8.912 -6.718 2.596 1.00 88.69 193 GLY A N 1
ATOM 1480 C CA . GLY A 1 193 ? 7.877 -7.333 3.427 1.00 88.69 193 GLY A CA 1
ATOM 1481 C C . GLY A 1 193 ? 8.314 -7.486 4.878 1.00 88.69 193 GLY A C 1
ATOM 1482 O O . GLY A 1 193 ? 7.602 -7.058 5.782 1.00 88.69 193 GLY A O 1
ATOM 1483 N N . GLU A 1 194 ? 9.507 -8.030 5.110 1.00 91.19 194 GLU A N 1
ATOM 1484 C CA . GLU A 1 194 ? 10.081 -8.202 6.447 1.00 91.19 194 GLU A CA 1
ATOM 1485 C C . GLU A 1 194 ? 10.228 -6.864 7.177 1.00 91.19 194 GLU A C 1
ATOM 1487 O O . GLU A 1 194 ? 9.853 -6.751 8.347 1.00 91.19 194 GLU A O 1
ATOM 1492 N N . GLN A 1 195 ? 10.706 -5.826 6.481 1.00 92.31 195 GLN A N 1
ATOM 1493 C CA . GLN A 1 195 ? 10.775 -4.473 7.028 1.00 92.31 195 GLN A CA 1
ATOM 1494 C C . GLN A 1 195 ? 9.386 -3.953 7.422 1.00 92.31 195 GLN A C 1
ATOM 1496 O O . GLN A 1 195 ? 9.230 -3.438 8.531 1.00 92.31 195 GLN A O 1
ATOM 1501 N N . PHE A 1 196 ? 8.366 -4.132 6.573 1.00 94.19 196 PHE A N 1
ATOM 1502 C CA . PHE A 1 196 ? 6.988 -3.745 6.894 1.00 94.19 196 PHE A CA 1
ATOM 1503 C C . PHE A 1 196 ? 6.464 -4.472 8.140 1.00 94.19 196 PHE A C 1
ATOM 1505 O O . PHE A 1 196 ? 6.007 -3.821 9.082 1.00 94.19 196 PHE A O 1
ATOM 1512 N N . VAL A 1 197 ? 6.595 -5.803 8.199 1.00 93.75 197 VAL A N 1
ATOM 1513 C CA . VAL A 1 197 ? 6.161 -6.606 9.357 1.00 93.75 197 VAL A CA 1
ATOM 1514 C C . VAL A 1 197 ? 6.879 -6.158 10.633 1.00 93.75 197 VAL A C 1
ATOM 1516 O O . VAL A 1 197 ? 6.236 -5.972 11.667 1.00 93.75 197 VAL A O 1
ATOM 1519 N N . LYS A 1 198 ? 8.192 -5.910 10.563 1.00 94.69 198 LYS A N 1
ATOM 1520 C CA . LYS A 1 198 ? 9.007 -5.438 11.693 1.00 94.69 198 LYS A CA 1
ATOM 1521 C C . LYS A 1 198 ? 8.624 -4.037 12.176 1.00 94.69 198 LYS A C 1
ATOM 1523 O O . LYS A 1 198 ? 8.782 -3.732 13.357 1.00 94.69 198 LYS A O 1
ATOM 1528 N N . ILE A 1 199 ? 8.176 -3.156 11.284 1.00 94.81 199 ILE A N 1
ATOM 1529 C CA . ILE A 1 199 ? 7.666 -1.833 11.665 1.00 94.81 199 ILE A CA 1
ATOM 1530 C C . ILE A 1 199 ? 6.313 -1.996 12.364 1.00 94.81 199 ILE A C 1
ATOM 1532 O O . ILE A 1 199 ? 6.132 -1.498 13.473 1.00 94.81 199 ILE A O 1
ATOM 1536 N N . VAL A 1 200 ? 5.394 -2.755 11.760 1.00 93.81 200 VAL A N 1
ATOM 1537 C CA . VAL A 1 200 ? 4.043 -2.996 12.291 1.00 93.81 200 VAL A CA 1
ATOM 1538 C C . VAL A 1 200 ? 4.072 -3.707 13.647 1.00 93.81 200 VAL A C 1
ATOM 1540 O O . VAL A 1 200 ? 3.240 -3.424 14.507 1.00 93.81 200 VAL A O 1
ATOM 1543 N N . SER A 1 201 ? 5.040 -4.595 13.890 1.00 92.06 201 SER A N 1
ATOM 1544 C CA . SER A 1 201 ? 5.158 -5.310 15.166 1.00 92.06 201 SER A CA 1
ATOM 1545 C C . SER A 1 201 ? 5.448 -4.397 16.364 1.00 92.06 201 SER A C 1
ATOM 1547 O O . SER A 1 201 ? 5.301 -4.847 17.497 1.00 92.06 201 SER A O 1
ATOM 1549 N N . LYS A 1 202 ? 5.865 -3.144 16.134 1.00 92.81 202 LYS A N 1
ATOM 1550 C CA . LYS A 1 202 ? 6.173 -2.158 17.185 1.00 92.81 202 LYS A CA 1
ATOM 1551 C C . LYS A 1 202 ? 4.964 -1.334 17.649 1.00 92.81 202 LYS A C 1
ATOM 1553 O O . LYS A 1 202 ? 5.109 -0.572 18.601 1.00 92.81 202 LYS A O 1
ATOM 1558 N N . PHE A 1 203 ? 3.816 -1.469 16.985 1.00 87.50 203 PHE A N 1
ATOM 1559 C CA . PHE A 1 203 ? 2.541 -0.845 17.364 1.00 87.50 203 PHE A CA 1
ATOM 1560 C C . PHE A 1 203 ? 1.695 -1.770 18.237 1.00 87.50 203 PHE A C 1
ATOM 1562 O O . PHE A 1 203 ? 0.945 -1.255 19.092 1.00 87.50 203 PHE A O 1
#

Organism: NCBI:txid1618676

Secondary structure (DSSP, 8-state):
----PPPTTSSEEEEEETTEEEEE-TT--SHHHHHHHHHHHHHT-S----S--S-TT--SS------TT---EEEEEE-B--S---HHHHHHHHHHEEEEEEEPSHHHHHHHHH-GGGG----TTS-GGG--S---------------EEEEESSHHHHHHHHHHH--TT-EEEE---SBS-SSS-SSHHHHHHHHHHHHTT-

Nearest PDB structures (foldseek):
  7sir-assembly1_A  TM=9.058E-01  e=1.722E-12  Acinetobacter baumannii AB307-0294
  7sy9-assembly2_B  TM=8.637E-01  e=1.399E-11  Pseudomonas aeruginosa PAO1
  8dp2-assembly1_A  TM=9.111E-01  e=4.855E-11  Pseudomonas aeruginosa PAO1
  7sy9-assembly1_A  TM=8.650E-01  e=1.399E-11  Pseudomonas aeruginosa PAO1
  2uag-assembly1_A  TM=8.553E-01  e=8.462E-08  Escherichia coli

Mean predicted aligned error: 12.35 Å

Sequence (203 aa):
MEDFKGVPGRLEYLKTVRGVRIYNDNNATTPDATIAALRALSSKSQAPNHKQIQNPKALNANRSTLNTGAKRIILIMGGTDKGLDMSKLVAEIPKHCKAVILLKETGTDKLLTEFPHLKSPLIKGVPESARAGVVSSAKEAPHSDARRDVVVQETLKECVDEAMKIAEKGDIVLFSPAFASFGRWFKNEYDRGEQFVKIVSKF

InterPro domains:
  IPR004101 Mur ligase, C-terminal [PF02875] (55-178)
  IPR005762 UDP-N-acetylmuramoylalanine-D-glutamate ligase MurD [PTHR43692] (60-202)
  IPR036615 Mur ligase, C-terminal domain superfamily [G3DSA:3.90.190.20] (11-202)
  IPR036615 Mur ligase, C-terminal domain superfamily [SSF53244] (6-107)
  IPR036615 Mur ligase, C-terminal domain superfamily [SSF53244] (138-202)

pLDDT: mean 72.22, std 22.65, range [24.72, 95.88]